Protein AF-A0AAV1TVA9-F1 (afdb_monomer_lite)

Structure (mmCIF, N/CA/C/O backbone):
data_AF-A0AAV1TVA9-F1
#
_entry.id   AF-A0AAV1TVA9-F1
#
loop_
_atom_site.group_PDB
_atom_site.id
_atom_site.type_symbol
_atom_site.label_atom_id
_atom_site.label_alt_id
_atom_site.label_comp_id
_atom_site.label_asym_id
_atom_site.label_entity_id
_atom_site.label_seq_id
_atom_site.pdbx_PDB_ins_code
_atom_site.Cartn_x
_atom_site.Cartn_y
_atom_site.Cartn_z
_atom_site.occupancy
_atom_site.B_iso_or_equiv
_atom_site.auth_seq_id
_atom_site.auth_comp_id
_atom_site.auth_asym_id
_atom_site.auth_atom_id
_atom_site.pdbx_PDB_model_num
ATOM 1 N N . MET A 1 1 ? 2.061 2.620 25.776 1.00 56.47 1 MET A N 1
ATOM 2 C CA . MET A 1 1 ? 0.677 2.742 25.252 1.00 56.47 1 MET A CA 1
ATOM 3 C C . MET A 1 1 ? -0.360 3.245 26.275 1.00 56.47 1 MET A C 1
ATOM 5 O O . MET A 1 1 ? -1.155 4.091 25.885 1.00 56.47 1 MET A O 1
ATOM 9 N N . PRO A 1 2 ? -0.388 2.810 27.557 1.00 50.78 2 PRO A N 1
ATO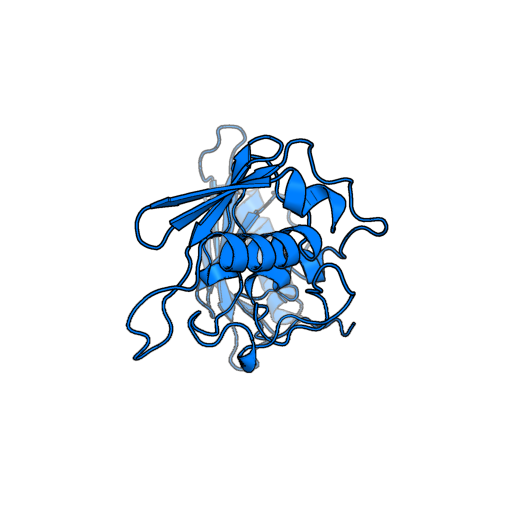M 10 C CA . PRO A 1 2 ? -1.405 3.262 28.528 1.00 50.78 2 PRO A CA 1
ATOM 11 C C . PRO A 1 2 ? -1.447 4.785 28.755 1.00 50.78 2 PRO A C 1
ATOM 13 O O . PRO A 1 2 ? -2.530 5.362 28.780 1.00 50.78 2 PRO A O 1
ATOM 16 N N . LEU A 1 3 ? -0.275 5.432 28.819 1.00 56.56 3 LEU A N 1
ATOM 17 C CA . LEU A 1 3 ? -0.120 6.895 28.905 1.00 56.56 3 LEU A CA 1
ATOM 18 C C . LEU A 1 3 ? -0.741 7.640 27.711 1.00 56.56 3 LEU A C 1
ATOM 20 O O . LEU A 1 3 ? -1.379 8.669 27.895 1.00 56.56 3 LEU A O 1
ATOM 24 N N . PHE A 1 4 ? -0.626 7.083 26.503 1.00 59.62 4 PHE A N 1
ATOM 25 C CA . PHE A 1 4 ? -1.157 7.710 25.293 1.00 59.62 4 PHE A CA 1
ATOM 26 C C . PHE A 1 4 ? -2.683 7.628 25.224 1.00 59.62 4 PHE A C 1
ATOM 28 O O . PHE A 1 4 ? -3.308 8.584 24.790 1.00 59.62 4 PHE A O 1
ATOM 35 N N . ILE A 1 5 ? -3.314 6.554 25.718 1.00 59.75 5 ILE A N 1
ATOM 36 C CA . ILE A 1 5 ? -4.785 6.406 25.685 1.00 59.75 5 ILE A CA 1
ATOM 37 C C . ILE A 1 5 ? -5.488 7.505 26.496 1.00 59.75 5 ILE A C 1
ATOM 39 O O . ILE A 1 5 ? -6.544 7.975 26.086 1.00 59.75 5 ILE A O 1
ATOM 43 N N . ALA A 1 6 ? -4.926 7.912 27.638 1.00 61.09 6 ALA A N 1
ATOM 44 C CA . ALA A 1 6 ? -5.483 8.993 28.458 1.00 61.09 6 ALA A CA 1
ATOM 45 C C . ALA A 1 6 ? -5.285 10.388 27.831 1.00 61.09 6 ALA A C 1
ATOM 47 O O . ALA A 1 6 ? -5.959 11.337 28.213 1.00 61.09 6 ALA A O 1
ATOM 48 N N . GLN A 1 7 ? -4.366 10.491 26.872 1.00 71.56 7 GLN A N 1
ATOM 49 C CA . GLN A 1 7 ? -3.924 11.717 26.207 1.00 71.56 7 GLN A CA 1
ATOM 50 C C . GLN A 1 7 ? -4.280 11.729 24.713 1.00 71.56 7 GLN A C 1
ATOM 52 O O . GLN A 1 7 ? -3.737 12.518 23.947 1.00 71.56 7 GLN A O 1
ATOM 57 N N . THR A 1 8 ? -5.143 10.811 24.277 1.00 79.19 8 THR A N 1
ATOM 58 C CA . THR A 1 8 ? -5.619 10.757 22.897 1.00 79.19 8 THR A CA 1
ATOM 59 C C . THR A 1 8 ? -7.010 11.354 22.868 1.00 79.19 8 THR A C 1
ATOM 61 O O . THR A 1 8 ? -7.892 10.899 23.598 1.00 79.19 8 THR A O 1
ATOM 64 N N . LEU A 1 9 ? -7.214 12.345 22.009 1.00 87.44 9 LEU A N 1
ATOM 65 C CA . LEU A 1 9 ? -8.546 12.795 21.632 1.00 87.44 9 LEU A CA 1
ATOM 66 C C . LEU A 1 9 ? -8.983 12.008 20.406 1.00 87.44 9 LEU A C 1
ATOM 68 O O . LEU A 1 9 ? -8.169 11.696 19.539 1.00 87.44 9 LEU A O 1
ATOM 72 N N . GLY A 1 10 ? -10.258 11.661 20.337 1.00 88.44 10 GLY A N 1
ATOM 73 C CA . GLY A 1 10 ? -10.799 10.976 19.181 1.00 88.44 10 GLY A CA 1
ATOM 74 C C . GLY A 1 10 ? -12.241 11.366 18.967 1.00 88.44 10 GLY A C 1
ATOM 75 O O . GLY A 1 10 ? -12.983 11.580 19.924 1.00 88.44 10 GLY A O 1
ATOM 76 N N . TRP A 1 11 ? -12.613 11.477 17.705 1.00 89.38 11 TRP A N 1
ATOM 77 C CA . TRP A 1 11 ? -13.982 11.716 17.290 1.00 89.38 11 TRP A CA 1
ATOM 78 C C . TRP A 1 11 ? -14.264 10.883 16.051 1.00 89.38 11 TRP A C 1
ATOM 80 O O . TRP A 1 11 ? -13.349 10.468 15.333 1.00 89.38 11 TRP A O 1
ATOM 90 N N . ARG A 1 12 ? -15.543 10.610 15.824 1.00 93.12 12 ARG A N 1
ATOM 91 C CA . ARG A 1 12 ? -16.003 9.833 14.684 1.00 93.12 12 ARG A CA 1
ATOM 92 C C . ARG A 1 12 ? -17.002 10.647 13.884 1.00 93.12 12 ARG A C 1
ATOM 94 O O . ARG A 1 12 ? -17.894 11.261 14.463 1.00 93.12 12 ARG A O 1
ATOM 101 N N . ASP A 1 13 ? -16.860 10.589 12.572 1.00 90.31 13 ASP A N 1
ATOM 102 C CA . ASP A 1 13 ? -17.812 11.114 11.606 1.00 90.31 13 ASP A CA 1
ATOM 103 C C . ASP A 1 13 ? -18.161 9.996 10.618 1.00 90.31 13 ASP A C 1
ATOM 105 O O . ASP A 1 13 ? -17.298 9.498 9.897 1.00 90.31 13 ASP A O 1
ATOM 109 N N . GLY A 1 14 ? -19.404 9.511 10.663 1.00 88.75 14 GLY A N 1
ATOM 110 C CA . GLY A 1 14 ? -19.816 8.329 9.902 1.00 88.75 14 GLY A CA 1
ATOM 111 C C . GLY A 1 14 ? -18.961 7.092 10.217 1.00 88.75 14 GLY A C 1
ATOM 112 O O . GLY A 1 14 ? -18.897 6.646 11.370 1.00 88.75 14 GLY A O 1
ATOM 113 N N . ASP A 1 15 ? -18.320 6.534 9.190 1.00 91.81 15 ASP A N 1
ATOM 114 C CA . ASP A 1 15 ? -17.380 5.413 9.296 1.00 91.81 15 ASP A CA 1
ATOM 115 C C . ASP A 1 15 ? -15.927 5.862 9.518 1.00 91.81 15 ASP A C 1
ATOM 117 O O . ASP A 1 15 ? -15.044 5.015 9.648 1.00 91.81 15 ASP A O 1
ATOM 121 N N . ARG A 1 16 ? -15.654 7.170 9.609 1.00 95.75 16 ARG A N 1
ATOM 122 C CA . ARG A 1 16 ? -14.306 7.699 9.817 1.00 95.75 16 ARG A CA 1
ATOM 123 C C . ARG A 1 16 ? -14.027 8.020 11.274 1.00 95.75 16 ARG A C 1
ATOM 125 O O . ARG A 1 16 ? -14.721 8.814 11.898 1.00 95.75 16 ARG A O 1
ATOM 132 N N . LEU A 1 17 ? -12.968 7.426 11.810 1.00 96.56 17 LEU A N 1
ATOM 133 C CA . LEU A 1 17 ? -12.411 7.732 13.122 1.00 96.56 17 LEU A CA 1
ATOM 134 C C . LEU A 1 17 ? -11.168 8.603 12.947 1.00 96.56 17 LEU A C 1
ATOM 136 O O . LEU A 1 17 ? -10.203 8.188 12.308 1.00 96.56 17 LEU A O 1
ATOM 140 N N . ALA A 1 18 ? -11.154 9.762 13.591 1.00 95.69 18 ALA A N 1
ATOM 141 C CA . ALA A 1 18 ? -9.954 10.563 13.755 1.00 95.69 18 ALA A CA 1
ATOM 142 C C . ALA A 1 18 ? -9.406 10.385 15.173 1.00 95.69 18 ALA A C 1
ATOM 144 O O . ALA A 1 18 ? -10.161 10.394 16.148 1.00 95.69 18 ALA A O 1
ATOM 145 N N . ILE A 1 19 ? -8.087 10.235 15.289 1.00 94.81 19 ILE A N 1
ATOM 146 C CA . ILE A 1 19 ? -7.374 10.264 16.566 1.00 94.81 19 ILE A CA 1
ATOM 147 C C . ILE A 1 19 ? -6.286 11.332 16.530 1.00 94.81 19 ILE A C 1
ATOM 149 O O . ILE A 1 19 ? -5.576 11.485 15.539 1.00 94.81 19 ILE A O 1
ATOM 153 N N . SER A 1 20 ? -6.149 12.057 17.633 1.00 92.75 20 SER A N 1
ATOM 154 C CA . SER A 1 20 ? -5.115 13.060 17.848 1.00 92.75 20 SER A CA 1
ATOM 155 C C . SER A 1 20 ? -4.313 12.696 19.088 1.00 92.75 20 SER A C 1
ATOM 157 O O . SER A 1 20 ? -4.861 12.554 20.183 1.00 92.75 20 SER A O 1
ATOM 159 N N . LEU A 1 21 ? -3.014 12.511 18.894 1.00 89.31 21 LEU A N 1
ATOM 160 C CA . LEU A 1 21 ? -2.037 12.254 19.938 1.00 89.31 21 LEU A CA 1
ATOM 161 C C . LEU A 1 21 ? -1.485 13.588 20.440 1.00 89.31 21 LEU A C 1
ATOM 163 O O . LEU A 1 21 ? -1.036 14.410 19.643 1.00 89.31 21 LEU A O 1
ATOM 167 N N . ASN A 1 22 ? -1.418 13.766 21.759 1.00 83.81 22 ASN A N 1
ATOM 168 C CA . ASN A 1 22 ? -0.815 14.962 22.362 1.00 83.81 22 ASN A CA 1
ATOM 169 C C . ASN A 1 22 ? 0.688 15.127 22.066 1.00 83.81 22 ASN A C 1
ATOM 171 O O . ASN A 1 22 ? 1.237 16.208 22.258 1.00 83.81 22 ASN A O 1
ATOM 175 N N . ALA A 1 23 ? 1.358 14.070 21.606 1.00 79.81 23 ALA A N 1
ATOM 176 C CA . ALA A 1 23 ? 2.732 14.116 21.130 1.00 79.81 23 ALA A CA 1
ATOM 177 C C . ALA A 1 23 ? 2.898 13.184 19.918 1.00 79.81 23 ALA A C 1
ATOM 179 O O . ALA A 1 23 ? 2.196 12.168 19.833 1.00 79.81 23 ALA A O 1
ATOM 180 N N . PRO A 1 24 ? 3.829 13.483 18.993 1.00 78.00 24 PRO A N 1
ATOM 181 C CA . PRO A 1 24 ? 4.200 12.554 17.935 1.00 78.00 24 PRO A CA 1
ATOM 182 C C . PRO A 1 24 ? 4.624 11.202 18.513 1.00 78.00 24 PRO A C 1
ATOM 184 O O . PRO A 1 24 ? 5.184 11.121 19.608 1.00 78.00 24 PRO A O 1
ATOM 187 N N . LEU A 1 25 ? 4.389 10.133 17.755 1.00 78.44 25 LEU A N 1
ATOM 188 C CA . LEU A 1 25 ? 4.902 8.820 18.130 1.00 78.44 25 LEU A CA 1
ATOM 189 C C . LEU A 1 25 ? 6.432 8.860 18.149 1.00 78.44 25 LEU A C 1
ATOM 191 O O . LEU A 1 25 ? 7.028 9.418 17.220 1.00 78.44 25 LEU A O 1
ATOM 195 N N . PRO A 1 26 ? 7.074 8.236 19.148 1.00 75.25 26 PRO A N 1
ATOM 196 C CA . PRO A 1 26 ? 8.500 7.995 19.055 1.00 75.25 26 PRO A CA 1
ATOM 197 C C . PRO A 1 26 ? 8.781 7.113 17.826 1.00 75.25 26 PRO A C 1
ATOM 199 O O . PRO A 1 26 ? 7.953 6.259 17.484 1.00 75.25 26 PRO A O 1
ATOM 202 N N . PRO A 1 27 ? 9.930 7.295 17.154 1.00 73.06 27 PRO A N 1
ATOM 203 C CA . PRO A 1 27 ? 10.341 6.368 16.111 1.00 73.06 27 PRO A CA 1
ATOM 204 C C . PRO A 1 27 ? 10.413 4.943 16.686 1.00 73.06 27 PRO A C 1
ATOM 206 O O . PRO A 1 27 ? 10.779 4.773 17.856 1.00 73.06 27 PRO A O 1
ATOM 209 N N . PRO A 1 28 ? 10.051 3.913 15.901 1.00 73.19 28 PRO A N 1
ATOM 210 C CA . PRO A 1 28 ? 10.131 2.540 16.371 1.00 73.19 28 PRO A CA 1
ATOM 211 C C . PRO A 1 28 ? 11.589 2.194 16.729 1.00 73.19 28 PRO A C 1
ATOM 213 O O . PRO A 1 28 ? 12.499 2.638 16.025 1.00 73.19 28 PRO A O 1
ATOM 216 N N . PRO A 1 29 ? 11.835 1.392 17.788 1.00 71.00 29 PRO A N 1
ATOM 217 C CA . PRO A 1 29 ? 13.192 1.058 18.238 1.00 71.00 29 PRO A CA 1
ATOM 218 C C . PRO A 1 29 ? 14.040 0.388 17.152 1.00 71.00 29 PRO A C 1
ATOM 220 O O . PRO A 1 29 ? 15.250 0.578 17.098 1.00 71.00 29 PRO A O 1
ATOM 223 N N . CYS A 1 30 ? 13.387 -0.390 16.287 1.00 76.12 30 CYS A N 1
ATOM 224 C CA . CYS A 1 30 ? 13.972 -0.978 15.095 1.00 76.12 30 CYS A CA 1
ATOM 225 C C . CYS A 1 30 ? 13.164 -0.503 13.877 1.00 76.12 30 CYS A C 1
ATOM 227 O O . CYS A 1 30 ? 11.932 -0.620 13.890 1.00 76.12 30 CYS A O 1
ATOM 229 N N . PRO A 1 31 ? 13.804 0.055 12.836 1.00 79.81 31 PRO A N 1
ATOM 230 C CA . PRO A 1 31 ? 13.101 0.426 11.620 1.00 79.81 31 PRO A CA 1
ATOM 231 C C . PRO A 1 31 ? 12.548 -0.823 10.926 1.00 79.81 31 PRO A C 1
ATOM 233 O O . PRO A 1 31 ? 13.212 -1.852 10.832 1.00 79.81 31 PRO A O 1
ATOM 236 N N . PHE A 1 32 ? 11.333 -0.714 10.394 1.00 84.38 32 PHE A N 1
ATOM 237 C CA . PHE A 1 32 ? 10.742 -1.778 9.588 1.00 84.38 32 PHE A CA 1
ATOM 238 C C . PHE A 1 32 ? 11.593 -2.024 8.332 1.00 84.38 32 PHE A C 1
ATOM 240 O O . PHE A 1 32 ? 11.921 -1.047 7.642 1.00 84.38 32 PHE A O 1
ATOM 247 N N . PRO A 1 33 ? 11.907 -3.290 7.993 1.00 86.56 33 PRO A N 1
ATOM 248 C CA . PRO A 1 33 ? 12.543 -3.622 6.725 1.00 86.56 33 PRO A CA 1
ATOM 249 C C . PRO A 1 33 ? 11.750 -3.056 5.544 1.00 86.56 33 PRO A C 1
ATOM 251 O O . PRO A 1 33 ? 10.519 -2.984 5.586 1.00 86.56 33 PRO A O 1
ATOM 254 N N . ALA A 1 34 ? 12.447 -2.663 4.474 1.00 84.31 34 ALA A N 1
ATOM 255 C CA . ALA A 1 34 ? 11.815 -2.043 3.307 1.00 84.31 34 ALA A CA 1
ATOM 256 C C . ALA A 1 34 ? 10.724 -2.935 2.691 1.00 84.31 34 ALA A C 1
ATOM 258 O O . ALA A 1 34 ? 9.642 -2.449 2.364 1.00 84.31 34 ALA A O 1
ATOM 259 N N . GLU A 1 35 ? 10.979 -4.243 2.601 1.00 84.06 35 GLU A N 1
ATOM 260 C CA . GLU A 1 35 ? 9.999 -5.217 2.122 1.00 84.06 35 GLU A CA 1
ATOM 261 C C . GLU A 1 35 ? 8.774 -5.285 3.038 1.00 84.06 35 GLU A C 1
ATOM 263 O O . GLU A 1 35 ? 7.647 -5.153 2.570 1.00 84.06 35 GLU A O 1
ATOM 268 N N . THR A 1 36 ? 8.969 -5.386 4.353 1.00 86.69 36 THR A N 1
ATOM 269 C CA . THR A 1 36 ? 7.860 -5.374 5.310 1.00 86.69 36 THR A CA 1
ATOM 270 C C . THR A 1 36 ? 7.026 -4.104 5.194 1.00 86.69 36 THR A C 1
ATOM 272 O O . THR A 1 36 ? 5.804 -4.189 5.169 1.00 86.69 36 THR A O 1
ATOM 275 N N . ARG A 1 37 ? 7.656 -2.925 5.087 1.00 88.75 37 ARG A N 1
ATOM 276 C CA . ARG A 1 37 ? 6.933 -1.657 4.897 1.00 88.75 37 ARG A CA 1
ATOM 277 C C . ARG A 1 37 ? 6.088 -1.691 3.622 1.00 88.75 37 ARG A C 1
ATOM 279 O O . ARG A 1 37 ? 4.954 -1.229 3.646 1.00 88.75 37 ARG A O 1
ATOM 286 N N . ARG A 1 38 ? 6.622 -2.261 2.539 1.00 88.44 38 ARG A N 1
ATOM 287 C CA . ARG A 1 38 ? 5.929 -2.395 1.252 1.00 88.44 38 ARG A CA 1
ATOM 288 C C . ARG A 1 38 ? 4.721 -3.332 1.342 1.00 88.44 38 ARG A C 1
ATOM 290 O O . ARG A 1 38 ? 3.677 -3.010 0.791 1.00 88.44 38 ARG A O 1
ATOM 297 N N . PHE A 1 39 ? 4.839 -4.458 2.045 1.00 91.38 39 PHE A N 1
ATOM 298 C CA . PHE A 1 39 ? 3.738 -5.414 2.227 1.00 91.38 39 PHE A CA 1
ATOM 299 C C . PHE A 1 39 ? 2.767 -5.043 3.351 1.00 91.38 39 PHE A C 1
ATOM 301 O O . PHE A 1 39 ? 1.652 -5.561 3.363 1.00 91.38 39 PHE A O 1
ATOM 308 N N . TRP A 1 40 ? 3.141 -4.136 4.256 1.00 92.88 40 TRP A N 1
ATOM 309 C CA . TRP A 1 40 ? 2.338 -3.736 5.414 1.00 92.88 40 TRP A CA 1
ATOM 310 C C . TRP A 1 40 ? 0.851 -3.490 5.105 1.00 92.88 40 TRP A C 1
ATOM 312 O O . TRP A 1 40 ? 0.016 -4.064 5.800 1.00 92.88 40 TRP A O 1
ATOM 322 N N . PRO A 1 41 ? 0.473 -2.754 4.039 1.00 94.62 41 PRO A N 1
ATOM 323 C CA . PRO A 1 41 ? -0.934 -2.489 3.731 1.00 94.62 41 PRO A CA 1
ATOM 324 C C . PRO A 1 41 ? -1.761 -3.753 3.431 1.00 94.62 41 PRO A C 1
ATOM 326 O O . PRO A 1 41 ? -2.981 -3.725 3.560 1.00 94.62 41 PRO A O 1
ATOM 329 N N . THR A 1 42 ? -1.118 -4.865 3.053 1.00 93.06 42 THR A N 1
ATOM 330 C CA . THR A 1 42 ? -1.781 -6.154 2.766 1.00 93.06 42 THR A CA 1
ATOM 331 C C . THR A 1 42 ? -2.028 -7.005 4.004 1.00 93.06 42 THR A C 1
ATOM 333 O O . THR A 1 42 ? -2.730 -8.013 3.937 1.00 93.06 42 THR A O 1
ATOM 336 N N . PHE A 1 43 ? -1.454 -6.634 5.148 1.00 92.81 43 PHE A N 1
ATOM 337 C CA . PHE A 1 43 ? -1.638 -7.402 6.368 1.00 92.81 43 PHE A CA 1
ATOM 338 C C . PHE A 1 43 ? -3.042 -7.188 6.919 1.00 92.81 43 PHE A C 1
ATOM 340 O O . PHE A 1 43 ? -3.594 -6.093 6.847 1.00 92.81 43 PHE A O 1
ATOM 347 N N . GLN A 1 44 ? -3.615 -8.236 7.505 1.00 94.56 44 GLN A N 1
ATOM 348 C CA . GLN A 1 44 ? -4.873 -8.128 8.237 1.00 94.56 44 GLN A CA 1
ATOM 349 C C . GLN A 1 44 ? -4.675 -7.233 9.465 1.00 94.56 44 GLN A C 1
ATOM 351 O O . GLN A 1 44 ? -3.640 -7.308 10.135 1.00 94.56 44 GLN A O 1
ATOM 356 N N . TRP A 1 45 ? -5.666 -6.405 9.799 1.00 95.38 45 TRP A N 1
ATOM 357 C CA . TRP A 1 45 ? -5.632 -5.693 11.082 1.00 95.38 45 TRP A CA 1
ATOM 358 C C . TRP A 1 45 ? -5.910 -6.648 12.253 1.00 95.38 45 TRP A C 1
ATOM 360 O O . TRP A 1 45 ? -5.387 -6.465 13.354 1.00 95.38 45 TRP A O 1
ATOM 370 N N . ALA A 1 46 ? -6.749 -7.661 12.015 1.00 95.62 46 ALA A N 1
ATOM 371 C CA . ALA A 1 46 ? -7.167 -8.642 13.005 1.00 95.62 46 ALA A CA 1
ATOM 372 C C . ALA A 1 46 ? -6.205 -9.830 13.043 1.00 95.62 46 ALA A C 1
ATOM 374 O O . ALA A 1 46 ? -5.714 -10.290 12.017 1.00 95.62 46 ALA A O 1
ATOM 375 N N . ASP A 1 47 ? -5.956 -10.333 14.249 1.00 93.12 47 ASP A N 1
ATOM 376 C CA . ASP A 1 47 ? -5.165 -11.530 14.539 1.00 93.12 47 ASP A CA 1
ATOM 377 C C . ASP A 1 47 ? -3.709 -11.497 14.043 1.00 93.12 47 ASP A C 1
ATOM 379 O O . ASP A 1 47 ? -3.002 -12.504 14.108 1.00 93.12 47 ASP A O 1
ATOM 383 N N . ASN A 1 48 ? -3.234 -10.312 13.664 1.00 91.19 48 ASN A N 1
ATOM 384 C CA . ASN A 1 48 ? -1.876 -10.028 13.234 1.00 91.19 48 ASN A CA 1
ATOM 385 C C . ASN A 1 48 ? -0.919 -9.923 14.433 1.00 91.19 48 ASN A C 1
ATOM 387 O O . ASN A 1 48 ? -1.112 -9.113 15.340 1.00 91.19 48 ASN A O 1
ATOM 391 N N . SER A 1 49 ? 0.138 -10.740 14.432 1.00 88.88 49 SER A N 1
ATOM 392 C CA . SER A 1 49 ? 1.123 -10.829 15.520 1.00 88.88 49 SER A CA 1
ATOM 393 C C . SER A 1 49 ? 1.997 -9.580 15.687 1.00 88.88 49 SER A C 1
ATOM 395 O O . SER A 1 49 ? 2.576 -9.384 16.762 1.00 88.88 49 SER A O 1
ATOM 397 N N . TRP A 1 50 ? 2.074 -8.737 14.655 1.00 87.19 50 TRP A N 1
ATOM 398 C CA . TRP A 1 50 ? 2.832 -7.487 14.656 1.00 87.19 50 TRP A CA 1
ATOM 399 C C . TRP A 1 50 ? 2.060 -6.354 15.338 1.00 87.19 50 TRP A C 1
ATOM 401 O O . TRP A 1 50 ? 2.662 -5.425 15.870 1.00 87.19 50 TRP A O 1
ATOM 411 N N . ILE A 1 51 ? 0.726 -6.441 15.372 1.00 90.88 51 ILE A N 1
ATOM 412 C CA . ILE A 1 51 ? -0.142 -5.407 15.933 1.00 90.88 51 ILE A CA 1
ATOM 413 C C . ILE A 1 51 ? -0.577 -5.822 17.335 1.00 90.88 51 ILE A C 1
ATOM 415 O O . ILE A 1 51 ? -1.418 -6.706 17.523 1.00 90.88 51 ILE A O 1
ATOM 419 N N . ARG A 1 52 ? -0.011 -5.153 18.340 1.00 90.56 52 ARG A N 1
ATOM 420 C CA . ARG A 1 52 ? -0.253 -5.452 19.754 1.00 90.56 52 ARG A CA 1
ATOM 421 C C . ARG A 1 52 ? -0.894 -4.272 20.462 1.00 90.56 52 ARG A C 1
ATOM 423 O O . ARG A 1 52 ? -0.569 -3.116 20.212 1.00 90.56 52 ARG A O 1
ATOM 430 N N . ASP A 1 53 ? -1.815 -4.578 21.363 1.00 88.19 53 ASP A N 1
ATOM 431 C CA . ASP A 1 53 ? -2.403 -3.599 22.257 1.00 88.19 53 ASP A CA 1
ATOM 432 C C . ASP A 1 53 ? -1.440 -3.219 23.391 1.00 88.19 53 ASP A C 1
ATOM 434 O O . ASP A 1 53 ? -0.322 -3.723 23.511 1.00 88.19 53 ASP A O 1
ATOM 438 N N . GLY A 1 54 ? -1.886 -2.314 24.263 1.00 81.31 54 GLY A N 1
ATOM 439 C CA . GLY A 1 54 ? -1.045 -1.753 25.318 1.00 81.31 54 GLY A CA 1
ATOM 440 C C . GLY A 1 54 ? -0.602 -2.745 26.387 1.00 81.31 54 GLY A C 1
ATOM 441 O O . GLY A 1 54 ? 0.201 -2.371 27.236 1.00 81.31 54 GLY A O 1
ATOM 442 N N . THR A 1 55 ? -1.128 -3.969 26.352 1.00 86.06 55 THR A N 1
ATOM 443 C CA . THR A 1 55 ? -0.765 -5.079 27.236 1.00 86.06 55 THR A CA 1
ATOM 444 C C . THR A 1 55 ? 0.087 -6.135 26.526 1.00 86.06 55 THR A C 1
ATOM 446 O O . THR A 1 55 ? 0.401 -7.160 27.116 1.00 86.06 55 THR A O 1
ATOM 449 N N . GLY A 1 56 ? 0.465 -5.902 25.264 1.00 87.25 56 GLY A N 1
ATOM 450 C CA . GLY A 1 56 ? 1.238 -6.841 24.447 1.00 87.25 56 GLY A CA 1
ATOM 451 C C . GLY A 1 56 ? 0.394 -7.912 23.750 1.00 87.25 56 GLY A C 1
ATOM 452 O O . GLY A 1 56 ? 0.943 -8.741 23.019 1.00 87.25 56 GLY A O 1
ATOM 453 N N . ASN A 1 57 ? -0.930 -7.889 23.927 1.00 90.75 57 ASN A N 1
ATOM 454 C CA . ASN A 1 57 ? -1.845 -8.844 23.311 1.00 90.75 57 ASN A CA 1
ATOM 455 C C . ASN A 1 57 ? -2.172 -8.436 21.875 1.00 90.75 57 ASN A C 1
ATOM 457 O O . ASN A 1 57 ? -2.408 -7.261 21.606 1.00 90.75 57 ASN A O 1
ATOM 461 N N . LYS A 1 58 ? -2.242 -9.400 20.953 1.00 93.75 58 LYS A N 1
ATOM 462 C CA . LYS A 1 58 ? -2.686 -9.119 19.582 1.00 93.75 58 LYS A CA 1
ATOM 463 C C . LYS A 1 58 ? -4.132 -8.620 19.559 1.00 93.75 58 LYS A C 1
ATOM 465 O O . LYS A 1 58 ? -4.954 -9.020 20.391 1.00 93.75 58 LYS A O 1
ATOM 470 N N . LEU A 1 59 ? -4.463 -7.770 18.592 1.00 94.56 59 LEU A N 1
ATOM 471 C CA . LEU A 1 59 ? -5.865 -7.466 18.304 1.00 94.56 59 LEU A CA 1
ATOM 472 C C . LEU A 1 59 ? -6.524 -8.723 17.734 1.00 94.56 59 LEU A C 1
ATOM 474 O O . LEU A 1 59 ? 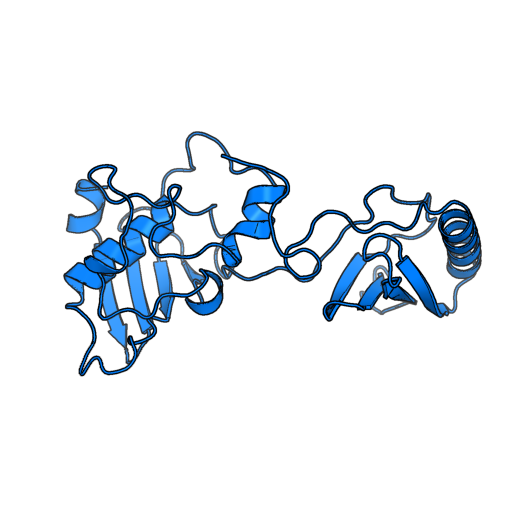-5.982 -9.328 16.819 1.00 94.56 59 LEU A O 1
ATOM 478 N N . THR A 1 60 ? -7.675 -9.132 18.263 1.00 95.00 60 THR A N 1
ATOM 479 C CA . THR A 1 60 ? -8.391 -10.322 17.778 1.00 95.00 60 THR A CA 1
ATOM 480 C C . THR A 1 60 ? -9.722 -9.932 17.164 1.00 95.00 60 THR A C 1
ATOM 482 O O . THR A 1 60 ? -10.402 -9.039 17.687 1.00 95.00 60 THR A O 1
ATOM 485 N N . GLN A 1 61 ? -10.137 -10.646 16.113 1.00 94.69 61 GLN A N 1
ATOM 486 C CA . GLN A 1 61 ? -11.454 -10.433 15.511 1.00 94.69 61 GLN A CA 1
ATOM 487 C C . GLN A 1 61 ? -12.570 -10.607 16.549 1.00 94.69 61 GLN A C 1
ATOM 489 O O . GLN A 1 61 ? -13.511 -9.826 16.597 1.00 94.69 61 GLN A O 1
ATOM 494 N N . ARG A 1 62 ? -12.424 -11.577 17.460 1.00 93.81 62 ARG A N 1
ATOM 495 C CA . ARG A 1 62 ? -13.391 -11.826 18.540 1.00 93.81 62 ARG A CA 1
ATOM 496 C C . ARG A 1 62 ? -13.582 -10.623 19.471 1.00 93.81 62 ARG A C 1
ATOM 498 O O . ARG A 1 62 ? -14.686 -10.387 19.946 1.00 93.81 62 ARG A O 1
ATOM 505 N N . LYS A 1 63 ? -12.514 -9.878 19.782 1.00 93.62 63 LYS A N 1
ATOM 506 C CA . LYS A 1 63 ? -12.580 -8.711 20.683 1.00 93.62 63 LYS A CA 1
ATOM 507 C C . LYS A 1 63 ? -13.203 -7.497 19.996 1.00 93.62 63 LYS A C 1
ATOM 509 O O . LYS A 1 63 ? -13.789 -6.659 20.685 1.00 93.62 63 LYS A O 1
ATOM 514 N N . TYR A 1 64 ? -13.061 -7.395 18.680 1.00 95.88 64 TYR A N 1
ATOM 515 C CA . TYR A 1 64 ? -13.527 -6.281 17.855 1.00 95.88 64 TYR A CA 1
ATOM 516 C C . TYR A 1 64 ? -14.497 -6.779 16.774 1.00 95.88 64 TYR A C 1
ATOM 518 O O . TYR A 1 64 ? -14.375 -6.449 15.600 1.00 95.88 64 TYR A O 1
ATOM 526 N N . ASP A 1 65 ? -15.472 -7.578 17.203 1.00 96.06 65 ASP A N 1
ATOM 527 C CA . ASP A 1 65 ? -16.440 -8.306 16.378 1.00 96.06 65 ASP A CA 1
ATOM 528 C C . ASP A 1 65 ? -17.333 -7.407 15.510 1.00 96.06 65 ASP A C 1
ATOM 530 O O . ASP A 1 65 ? -17.883 -7.867 14.514 1.00 96.06 65 ASP A O 1
ATOM 534 N N . ARG A 1 66 ? -17.446 -6.117 15.851 1.00 96.50 66 ARG A N 1
ATOM 535 C CA . ARG A 1 66 ? -18.213 -5.126 15.077 1.00 96.50 66 ARG A CA 1
ATOM 536 C C . ARG A 1 66 ? -17.398 -4.407 14.003 1.00 96.50 66 ARG A C 1
ATOM 538 O O . ARG A 1 66 ? -17.962 -3.599 13.269 1.00 96.50 66 ARG A O 1
ATOM 545 N N . ILE A 1 67 ? -16.094 -4.662 13.912 1.00 96.62 67 ILE A N 1
ATOM 546 C CA . ILE A 1 67 ? -15.236 -4.154 12.838 1.00 96.62 67 ILE A CA 1
ATOM 547 C C . ILE A 1 67 ? -15.036 -5.293 11.841 1.00 96.62 67 ILE A C 1
ATOM 549 O O . ILE A 1 67 ? -14.680 -6.408 12.227 1.00 96.62 67 ILE A O 1
ATOM 553 N N . ARG A 1 68 ? -15.285 -5.039 10.558 1.00 96.56 68 ARG A N 1
ATOM 554 C CA . ARG A 1 68 ? -15.062 -6.036 9.508 1.00 96.56 68 ARG A CA 1
ATOM 555 C C . ARG A 1 68 ? -13.579 -6.402 9.460 1.00 96.56 68 ARG A C 1
ATOM 557 O O . ARG A 1 68 ? -12.733 -5.513 9.400 1.00 96.56 68 ARG A O 1
ATOM 564 N N . SER A 1 69 ? -13.269 -7.697 9.449 1.00 94.38 69 SER A N 1
ATOM 565 C CA . SER A 1 69 ? -11.907 -8.173 9.194 1.00 94.38 69 SER A CA 1
ATOM 566 C C . SER A 1 69 ? -11.493 -7.797 7.768 1.00 94.38 69 SER A C 1
ATOM 568 O O . SER A 1 69 ? -12.232 -8.087 6.824 1.00 94.38 69 SER A O 1
ATOM 570 N N . CYS A 1 70 ? -10.375 -7.091 7.619 1.00 95.50 70 CYS A N 1
ATOM 571 C CA . CYS A 1 70 ? -9.857 -6.639 6.330 1.00 95.50 70 CYS A CA 1
ATOM 572 C C . CYS A 1 70 ? -8.361 -6.313 6.413 1.00 95.50 70 CYS A C 1
ATOM 574 O O . CYS A 1 70 ? -7.775 -6.235 7.503 1.00 95.50 70 CYS A O 1
ATOM 576 N N . VAL A 1 71 ? -7.754 -6.089 5.248 1.00 95.69 71 VAL A N 1
ATOM 577 C CA . VAL A 1 71 ? -6.366 -5.633 5.168 1.00 95.69 71 VAL A CA 1
ATOM 578 C C . VAL A 1 71 ? -6.241 -4.183 5.638 1.00 95.69 71 VAL A C 1
ATOM 580 O O . VAL A 1 71 ? -7.219 -3.433 5.651 1.00 95.69 71 VAL A O 1
ATOM 583 N N . LEU A 1 72 ? -5.039 -3.776 6.045 1.00 96.94 72 LEU A N 1
ATOM 584 C CA . LEU A 1 72 ? -4.777 -2.425 6.547 1.00 96.94 72 LEU A CA 1
ATOM 585 C C . LEU A 1 72 ? -5.041 -1.335 5.497 1.00 96.94 72 LEU A C 1
ATOM 587 O O . LEU A 1 72 ? -5.481 -0.251 5.872 1.00 96.94 72 LEU A O 1
ATOM 591 N N . ALA A 1 73 ? -4.848 -1.625 4.207 1.00 95.50 73 ALA A N 1
ATOM 592 C CA . ALA A 1 73 ? -5.170 -0.699 3.119 1.00 95.50 73 ALA A CA 1
ATOM 593 C C . ALA A 1 73 ? -6.663 -0.319 3.086 1.00 95.50 73 ALA A C 1
ATOM 595 O O . ALA A 1 73 ? -7.002 0.843 2.867 1.00 95.50 73 ALA A O 1
ATOM 596 N N . ASP A 1 74 ? -7.558 -1.265 3.391 1.00 96.62 74 ASP A N 1
ATOM 597 C CA . ASP A 1 74 ? -9.012 -1.037 3.403 1.00 96.62 74 ASP A CA 1
ATOM 598 C C . ASP A 1 74 ? -9.465 -0.128 4.556 1.00 96.62 74 ASP A C 1
ATOM 600 O O . ASP A 1 74 ? -10.608 0.335 4.581 1.00 96.62 74 ASP A O 1
ATOM 604 N N . LEU A 1 75 ? -8.583 0.112 5.532 1.00 97.50 75 LEU A N 1
ATOM 605 C CA . LEU A 1 75 ? -8.819 1.056 6.619 1.00 97.50 75 LEU A CA 1
ATOM 606 C C . LEU A 1 75 ? -8.489 2.499 6.222 1.00 97.50 75 LEU A C 1
ATOM 608 O O . LEU A 1 75 ? -8.668 3.384 7.052 1.00 97.50 75 LEU A O 1
ATOM 612 N N . GLU A 1 76 ? -7.994 2.749 5.002 1.00 96.88 76 GLU A N 1
ATOM 613 C CA . GLU A 1 76 ? -7.685 4.089 4.475 1.00 96.88 76 GLU A CA 1
ATOM 614 C C . GLU A 1 76 ? -6.918 4.961 5.487 1.00 96.88 76 GLU A C 1
ATOM 616 O O . GLU A 1 76 ? -7.256 6.125 5.724 1.00 96.88 76 GLU A O 1
ATOM 621 N N . ILE A 1 77 ? -5.922 4.363 6.150 1.00 97.19 77 ILE A N 1
ATOM 622 C CA . ILE A 1 77 ? -5.194 5.021 7.235 1.00 97.19 77 ILE A CA 1
ATOM 623 C C . ILE A 1 77 ? -4.400 6.178 6.647 1.00 97.19 77 ILE A C 1
ATOM 625 O O . ILE A 1 77 ? -3.584 5.968 5.755 1.00 97.19 77 ILE A O 1
ATOM 629 N N . GLU A 1 78 ? -4.581 7.376 7.183 1.00 96.56 78 GLU A N 1
ATOM 630 C CA . GLU A 1 78 ? -3.873 8.573 6.734 1.00 96.56 78 GLU A CA 1
ATOM 631 C C . GLU A 1 78 ? -3.324 9.339 7.931 1.00 96.56 78 GLU A C 1
ATOM 633 O O . GLU A 1 78 ? -4.022 9.523 8.931 1.00 96.56 78 GLU A O 1
ATOM 638 N N . ARG A 1 79 ? -2.084 9.826 7.835 1.00 95.12 79 ARG A N 1
ATOM 639 C CA . ARG A 1 79 ? -1.532 10.761 8.821 1.00 95.12 79 ARG A CA 1
ATOM 640 C C . ARG A 1 79 ? -1.730 12.193 8.337 1.00 95.12 79 ARG A C 1
ATOM 642 O O . ARG A 1 79 ? -0.958 12.691 7.526 1.00 95.12 79 ARG A O 1
ATOM 649 N N . THR A 1 80 ? -2.719 12.890 8.878 1.00 93.38 80 THR A N 1
ATOM 650 C CA . THR A 1 80 ? -3.080 14.255 8.458 1.00 93.38 80 THR A CA 1
ATOM 651 C C . THR A 1 80 ? -2.316 15.352 9.208 1.00 93.38 80 THR A C 1
ATOM 653 O O . THR A 1 80 ? -2.377 16.519 8.835 1.00 93.38 80 THR A O 1
ATOM 656 N N . GLY A 1 81 ? -1.554 15.001 10.250 1.00 90.56 81 GLY A N 1
ATOM 657 C CA . GLY A 1 81 ? -0.729 15.949 11.001 1.00 90.56 81 GLY A CA 1
ATOM 658 C C . GLY A 1 81 ? 0.336 15.282 11.880 1.00 90.56 81 GLY A C 1
ATOM 659 O O . GLY A 1 81 ? 0.464 14.054 11.890 1.00 90.56 81 GLY A O 1
ATOM 660 N N . PRO A 1 82 ? 1.115 16.056 12.662 1.00 88.38 82 PRO A N 1
ATOM 661 C CA . PRO A 1 82 ? 2.215 15.523 13.473 1.00 88.38 82 PRO A CA 1
ATOM 662 C C . PRO A 1 82 ? 1.813 14.399 14.441 1.00 88.38 82 PRO A C 1
ATOM 664 O O . PRO A 1 82 ? 2.586 13.463 14.635 1.00 88.38 82 PRO A O 1
ATOM 667 N N . GLY A 1 83 ? 0.602 14.442 14.991 1.00 89.25 83 GLY A N 1
ATOM 668 C CA . GLY A 1 83 ? 0.034 13.388 15.838 1.00 89.25 83 GLY A CA 1
ATOM 669 C C . GLY A 1 83 ? -1.388 13.001 15.440 1.00 89.25 83 GLY A C 1
ATOM 670 O O . GLY A 1 83 ? -2.080 12.383 16.239 1.00 89.25 83 GLY A O 1
ATOM 671 N N . VAL A 1 84 ? -1.841 13.391 14.246 1.00 93.06 84 VAL A N 1
ATOM 672 C CA . VAL A 1 84 ? -3.238 13.229 13.827 1.00 93.06 84 VAL A CA 1
ATOM 673 C C . VAL A 1 84 ? -3.328 12.150 12.763 1.00 93.06 84 VAL A C 1
ATOM 675 O O . VAL A 1 84 ? -2.608 12.203 11.763 1.00 93.06 84 VAL A O 1
ATOM 678 N N . TYR A 1 85 ? -4.211 11.185 12.999 1.00 96.06 85 TYR A N 1
ATOM 679 C CA . TYR A 1 85 ? -4.471 10.071 12.099 1.00 96.06 85 TYR A CA 1
ATOM 680 C C . TYR A 1 85 ? -5.967 9.926 11.842 1.00 96.06 85 TYR A C 1
ATOM 682 O O . TYR A 1 85 ? -6.782 10.107 12.746 1.00 96.06 85 TYR A O 1
ATOM 690 N N . SER A 1 86 ? -6.306 9.555 10.615 1.00 96.19 86 SER A N 1
ATOM 691 C CA . SER A 1 86 ? -7.653 9.218 10.165 1.00 96.19 86 SER A CA 1
ATOM 692 C C . SER A 1 86 ? -7.709 7.743 9.787 1.00 96.19 86 SER A C 1
ATOM 694 O O . SER A 1 86 ? -6.762 7.218 9.208 1.00 96.19 86 SER A O 1
ATOM 696 N N . PHE A 1 87 ? -8.830 7.101 10.097 1.00 97.38 87 PHE A N 1
ATOM 697 C CA . PHE A 1 87 ? -9.134 5.710 9.790 1.00 97.38 87 PHE A CA 1
ATOM 698 C C . PHE A 1 87 ? -10.535 5.620 9.223 1.00 97.38 87 PHE A C 1
ATOM 700 O O . PHE A 1 87 ? -11.465 6.176 9.800 1.00 97.38 87 PHE A O 1
ATOM 707 N N . ARG A 1 88 ? -10.716 4.819 8.184 1.00 97.44 88 ARG A N 1
ATOM 708 C CA . ARG A 1 88 ? -11.998 4.204 7.880 1.00 97.44 88 ARG A CA 1
ATOM 709 C C . ARG A 1 88 ? -12.191 2.969 8.759 1.00 97.44 88 ARG A C 1
ATOM 711 O O . ARG A 1 88 ? -11.312 2.119 8.876 1.00 97.44 88 ARG A O 1
ATOM 718 N N . VAL A 1 89 ? -13.353 2.867 9.389 1.00 96.88 89 VAL A N 1
ATOM 719 C CA . VAL A 1 89 ? -13.735 1.769 10.278 1.00 96.88 89 VAL A CA 1
ATOM 720 C C . VAL A 1 89 ? -14.879 1.003 9.619 1.00 96.88 89 VAL A C 1
ATOM 722 O O . VAL A 1 89 ? -16.041 1.363 9.801 1.00 96.88 89 VAL A O 1
ATOM 725 N N . PRO A 1 90 ? -14.602 -0.063 8.850 1.00 96.44 90 PRO A N 1
ATOM 726 C CA . PRO A 1 90 ? -15.657 -0.804 8.177 1.00 96.44 90 PRO A CA 1
ATOM 727 C C . PRO A 1 90 ? -16.514 -1.564 9.195 1.00 96.44 90 PRO A C 1
ATOM 729 O O . PRO A 1 90 ? -16.002 -2.297 10.047 1.00 96.44 90 PRO A O 1
ATOM 732 N N . LEU A 1 91 ? -17.834 -1.410 9.100 1.00 96.00 91 LEU A N 1
ATOM 733 C CA . LEU A 1 91 ? -18.781 -2.126 9.951 1.00 96.00 91 LEU A CA 1
ATOM 734 C C . LEU A 1 91 ? -18.815 -3.612 9.567 1.00 96.00 91 LEU A C 1
ATOM 736 O O . LEU A 1 91 ? -18.868 -3.956 8.384 1.00 96.00 91 LEU A O 1
ATOM 740 N N . ALA A 1 92 ? -18.768 -4.499 10.562 1.00 95.94 92 ALA A N 1
ATOM 741 C CA . ALA A 1 92 ? -18.893 -5.932 10.314 1.00 95.94 92 ALA A CA 1
ATOM 742 C C . ALA A 1 92 ? -20.280 -6.271 9.727 1.00 95.94 92 ALA A C 1
ATOM 744 O O . ALA A 1 92 ? -21.274 -5.657 10.128 1.00 95.94 92 ALA A O 1
ATOM 745 N N . PRO A 1 93 ? -20.380 -7.256 8.814 1.00 93.94 93 PRO A N 1
ATOM 746 C CA . PRO A 1 93 ? -21.667 -7.704 8.290 1.00 93.94 93 PRO A CA 1
ATOM 747 C C . PRO A 1 93 ? -22.642 -8.063 9.419 1.00 93.94 93 PRO A C 1
ATOM 749 O O . PRO A 1 93 ? -22.302 -8.827 10.319 1.00 93.94 93 PRO A O 1
ATOM 752 N N . GLY A 1 94 ? -23.848 -7.492 9.382 1.00 91.56 94 GLY A N 1
ATOM 753 C CA . GLY A 1 94 ? -24.890 -7.734 10.386 1.00 91.56 94 GLY A CA 1
ATOM 754 C C . GLY A 1 94 ? -24.699 -7.013 11.727 1.00 91.56 94 GLY A C 1
ATOM 755 O O . GLY A 1 94 ? -25.567 -7.120 12.592 1.00 91.56 94 GLY A O 1
ATOM 756 N N . ALA A 1 95 ? -23.616 -6.254 11.925 1.00 92.38 95 ALA A N 1
ATOM 757 C CA . ALA A 1 95 ? -23.482 -5.424 13.115 1.00 92.38 95 ALA A CA 1
ATOM 758 C C . ALA A 1 95 ? -24.423 -4.205 13.014 1.00 92.38 95 ALA A C 1
ATOM 760 O O . ALA A 1 95 ? -24.402 -3.505 12.005 1.00 92.38 95 ALA A O 1
ATOM 761 N N . PRO A 1 96 ? -25.225 -3.901 14.052 1.00 92.00 96 PRO A N 1
ATOM 762 C CA . PRO A 1 96 ? -26.180 -2.790 13.998 1.00 92.00 96 PRO A CA 1
ATOM 763 C C . PRO A 1 96 ? -25.517 -1.415 14.161 1.00 92.00 96 PRO A C 1
ATOM 765 O O . PRO A 1 96 ? -26.095 -0.398 13.795 1.00 92.00 96 PRO A O 1
ATOM 768 N N . ALA A 1 97 ? -24.323 -1.370 14.759 1.00 92.75 97 ALA A N 1
ATOM 769 C CA . ALA A 1 97 ? -23.564 -0.151 15.017 1.00 92.75 97 ALA A CA 1
ATOM 770 C C . ALA A 1 97 ? -22.098 -0.484 15.318 1.00 92.75 97 ALA A C 1
ATOM 772 O O . ALA A 1 97 ? -21.764 -1.623 15.658 1.00 92.75 97 ALA A O 1
ATOM 773 N N . HIS A 1 98 ? -21.229 0.524 15.275 1.00 93.88 98 HIS A N 1
ATOM 774 C CA . HIS A 1 98 ? -19.834 0.385 15.689 1.00 93.88 98 HIS A CA 1
ATOM 775 C C . HIS A 1 98 ? -19.682 0.147 17.205 1.00 93.88 98 HIS A C 1
ATOM 777 O O . HIS A 1 98 ? -20.634 0.164 17.994 1.00 93.88 98 HIS A O 1
ATOM 783 N N . HIS A 1 99 ? -18.447 -0.113 17.635 1.00 94.25 99 HIS A N 1
ATOM 784 C CA . HIS A 1 99 ? -18.087 -0.025 19.048 1.00 94.25 99 HIS A CA 1
ATOM 785 C C . HIS A 1 99 ? -18.100 1.428 19.540 1.00 94.25 99 HIS A C 1
ATOM 787 O O . HIS A 1 99 ? -18.132 2.361 18.746 1.00 94.25 99 HIS A O 1
ATOM 793 N N . SER A 1 100 ? -18.028 1.612 20.862 1.00 92.69 100 SER A N 1
ATOM 794 C CA . SER A 1 100 ? -17.824 2.940 21.440 1.00 92.69 100 SER A CA 1
ATOM 795 C C . SER A 1 100 ? -16.519 3.565 20.949 1.00 92.69 100 SER A C 1
ATOM 797 O O . SER A 1 100 ? -15.520 2.860 20.760 1.00 92.69 100 SER A O 1
ATOM 799 N N . ASP A 1 101 ? -16.502 4.891 20.832 1.00 90.94 101 ASP A N 1
ATOM 800 C CA . ASP A 1 101 ? -15.342 5.635 20.334 1.00 90.94 101 ASP A CA 1
ATOM 801 C C . ASP A 1 101 ? -14.081 5.307 21.139 1.00 90.94 101 ASP A C 1
ATOM 803 O O . ASP A 1 101 ? -13.044 4.991 20.569 1.00 90.94 101 ASP A O 1
ATOM 807 N N . ARG A 1 102 ? -14.181 5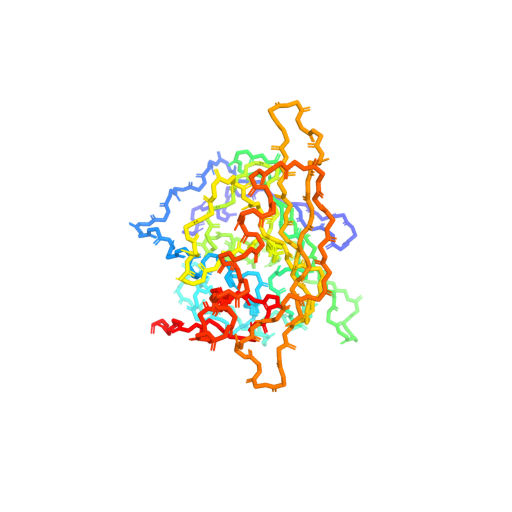.197 22.471 1.00 90.00 102 ARG A N 1
ATOM 808 C CA . ARG A 1 102 ? -13.051 4.794 23.328 1.00 90.00 102 ARG A CA 1
ATOM 809 C C . ARG A 1 102 ? -12.469 3.423 22.962 1.00 90.00 102 ARG A C 1
ATOM 811 O O . ARG A 1 102 ? -11.262 3.211 23.088 1.00 90.00 102 ARG A O 1
ATOM 818 N N . LYS A 1 103 ? -13.307 2.465 22.555 1.00 92.31 103 LYS A N 1
ATOM 819 C CA . LYS A 1 103 ? -12.857 1.130 22.134 1.00 92.31 103 LYS A CA 1
ATOM 820 C C . LYS A 1 103 ? -12.227 1.183 20.740 1.00 92.31 103 LYS A C 1
ATOM 822 O O . LYS A 1 103 ? -11.190 0.554 20.547 1.00 92.31 103 LYS A O 1
ATOM 827 N N . LEU A 1 104 ? -12.790 1.969 19.821 1.00 94.31 104 LEU A N 1
ATOM 828 C CA . LEU A 1 104 ? -12.215 2.201 18.492 1.00 94.31 104 LEU A CA 1
ATOM 829 C C . LEU A 1 104 ? -10.875 2.945 18.563 1.00 94.31 104 LEU A C 1
ATOM 831 O O . LEU A 1 104 ? -9.925 2.546 17.907 1.00 94.31 104 LEU A O 1
ATOM 835 N N . MET A 1 105 ? -10.743 3.947 19.430 1.00 92.69 105 MET A N 1
ATOM 836 C CA . MET A 1 105 ? -9.479 4.651 19.661 1.00 92.69 105 MET A CA 1
ATOM 837 C C . MET A 1 105 ? -8.389 3.698 20.150 1.00 92.69 105 MET A C 1
ATOM 839 O O . MET A 1 105 ? -7.266 3.748 19.667 1.00 92.69 105 MET A O 1
ATOM 843 N N . ARG A 1 106 ? -8.704 2.785 21.079 1.00 92.31 106 ARG A N 1
ATOM 844 C CA . ARG A 1 106 ? -7.737 1.769 21.537 1.00 92.31 106 ARG A CA 1
ATOM 845 C C . ARG A 1 106 ? -7.301 0.831 20.413 1.00 92.31 106 ARG A C 1
ATOM 847 O O . ARG A 1 106 ? -6.135 0.448 20.379 1.00 92.31 106 ARG A O 1
ATOM 854 N N . TRP A 1 107 ? -8.229 0.464 19.534 1.00 95.19 107 TRP A N 1
ATOM 855 C CA . TRP A 1 107 ? -7.957 -0.335 18.342 1.00 95.19 107 TRP A CA 1
ATOM 856 C C . TRP A 1 107 ? -7.052 0.413 17.355 1.00 95.19 107 TRP A C 1
ATOM 858 O O . TRP A 1 107 ? -5.986 -0.092 17.015 1.00 95.19 107 TRP A O 1
ATOM 868 N N . ALA A 1 108 ? -7.411 1.645 16.991 1.00 95.12 108 ALA A N 1
ATOM 869 C CA . ALA A 1 108 ? -6.643 2.473 16.068 1.00 95.12 108 ALA A CA 1
ATOM 870 C C . ALA A 1 108 ? -5.238 2.765 16.606 1.00 95.12 108 ALA A C 1
ATOM 872 O O . ALA A 1 108 ? -4.258 2.612 15.886 1.00 95.12 108 ALA A O 1
ATOM 873 N N . LEU A 1 109 ? -5.112 3.087 17.899 1.00 92.81 109 LEU A N 1
ATOM 874 C CA . LEU A 1 109 ? -3.815 3.281 18.547 1.00 92.81 109 LEU A CA 1
ATOM 875 C C . LEU A 1 109 ? -2.923 2.046 18.420 1.00 92.81 109 LEU A C 1
ATOM 877 O O . LEU A 1 109 ? -1.760 2.183 18.066 1.00 92.81 109 LEU A O 1
ATOM 881 N N . ALA A 1 110 ? -3.446 0.846 18.679 1.00 93.25 110 ALA A N 1
ATOM 882 C CA . ALA A 1 110 ? -2.656 -0.374 18.537 1.00 93.25 110 ALA A CA 1
ATOM 883 C C . ALA A 1 110 ? -2.135 -0.558 17.100 1.00 93.25 110 ALA A C 1
ATOM 885 O O . ALA A 1 110 ? -0.972 -0.911 16.922 1.00 93.25 110 ALA A O 1
ATOM 886 N N . ILE A 1 111 ? -2.951 -0.245 16.085 1.00 95.12 111 ILE A N 1
ATOM 887 C CA . ILE A 1 111 ? -2.525 -0.266 14.677 1.00 95.12 111 ILE A CA 1
ATOM 888 C C . ILE A 1 111 ? -1.432 0.773 14.427 1.00 95.12 111 ILE A C 1
ATOM 890 O O . ILE A 1 111 ? -0.384 0.426 13.892 1.00 95.12 111 ILE A O 1
ATOM 894 N N . VAL A 1 112 ? -1.636 2.022 14.851 1.00 92.75 112 VAL A N 1
ATOM 895 C CA . VAL A 1 112 ? -0.662 3.113 14.691 1.00 92.75 112 VAL A CA 1
ATOM 896 C C . VAL A 1 112 ? 0.686 2.771 15.332 1.00 92.75 112 VAL A C 1
ATOM 898 O O . VAL A 1 112 ? 1.724 2.951 14.705 1.00 92.75 112 VAL A O 1
ATOM 901 N N . PHE A 1 113 ? 0.682 2.244 16.559 1.00 89.00 113 PHE A N 1
ATOM 902 C CA . PHE A 1 113 ? 1.903 1.847 17.268 1.00 89.00 113 PHE A CA 1
ATOM 903 C C . PHE A 1 113 ? 2.577 0.612 16.660 1.00 89.00 113 PHE A C 1
ATOM 905 O O . PHE A 1 113 ? 3.794 0.481 16.758 1.00 89.00 113 PHE A O 1
ATOM 912 N N . GLY A 1 114 ? 1.800 -0.292 16.060 1.00 89.44 114 GLY A N 1
ATOM 913 C CA . GLY A 1 114 ? 2.311 -1.476 15.374 1.00 89.44 114 GLY A CA 1
ATOM 914 C C . GLY A 1 114 ? 2.743 -1.226 13.930 1.00 89.44 114 GLY A C 1
ATOM 915 O O . GLY A 1 114 ? 3.293 -2.136 13.325 1.00 89.44 114 GLY A O 1
ATOM 916 N N . SER A 1 115 ? 2.494 -0.038 13.370 1.00 90.69 115 SER A N 1
ATOM 917 C CA . SER A 1 115 ? 2.734 0.263 11.954 1.00 90.69 115 SER A CA 1
ATOM 918 C C . SER A 1 115 ? 4.091 0.925 11.698 1.00 90.69 115 SER A C 1
ATOM 920 O O . SER A 1 115 ? 4.599 1.660 12.550 1.00 90.69 115 SER A O 1
ATOM 922 N N . PRO A 1 116 ? 4.664 0.759 10.489 1.00 90.25 116 PRO A N 1
ATOM 923 C CA . PRO A 1 116 ? 5.695 1.653 9.991 1.00 90.25 116 PRO A CA 1
ATOM 924 C C . PRO A 1 116 ? 5.240 3.113 10.086 1.00 90.25 116 PRO A C 1
ATOM 926 O O . PRO A 1 116 ? 4.074 3.436 9.861 1.00 90.25 116 PRO A O 1
ATOM 929 N N . THR A 1 117 ? 6.177 4.013 10.383 1.00 88.81 117 THR A N 1
ATOM 930 C CA . THR A 1 117 ? 5.890 5.449 10.442 1.00 88.81 117 THR A CA 1
ATOM 931 C C . THR A 1 117 ? 5.414 5.968 9.086 1.00 88.81 117 THR A C 1
ATOM 933 O O . THR A 1 117 ? 6.162 5.897 8.113 1.00 88.81 117 THR A O 1
ATOM 936 N N . LEU A 1 118 ? 4.209 6.541 9.065 1.00 90.12 118 LEU A N 1
ATOM 937 C CA . LEU A 1 118 ? 3.675 7.314 7.944 1.00 90.12 118 LEU A CA 1
ATOM 938 C C . LEU A 1 118 ? 4.158 8.765 8.034 1.00 90.12 118 LEU A C 1
ATOM 940 O O . LEU A 1 118 ? 4.203 9.346 9.124 1.00 90.12 118 LEU A O 1
ATOM 944 N N . ARG A 1 119 ? 4.509 9.377 6.908 1.00 91.06 119 ARG A N 1
ATOM 945 C CA . ARG A 1 119 ? 4.743 10.819 6.768 1.00 91.06 119 ARG A CA 1
ATOM 946 C C . ARG A 1 119 ? 3.418 11.575 6.821 1.00 91.06 119 ARG A C 1
ATOM 948 O O . ARG A 1 119 ? 2.346 10.998 6.684 1.00 91.06 119 ARG A O 1
ATOM 955 N N . ILE A 1 120 ? 3.487 12.882 7.059 1.00 92.38 120 ILE A N 1
ATOM 956 C CA . ILE A 1 120 ? 2.295 13.733 6.972 1.00 92.38 120 ILE A CA 1
ATOM 957 C C . ILE A 1 120 ? 1.794 13.713 5.521 1.00 92.38 120 ILE A C 1
ATOM 959 O O . ILE A 1 120 ? 2.606 13.785 4.601 1.00 92.38 120 ILE A O 1
ATOM 963 N N . ALA A 1 121 ? 0.476 13.604 5.354 1.00 92.56 121 ALA A N 1
ATOM 964 C CA . ALA A 1 121 ? -0.241 13.377 4.100 1.00 92.56 121 ALA A CA 1
ATOM 965 C C . ALA A 1 121 ? 0.045 12.022 3.417 1.00 92.56 121 ALA A C 1
ATOM 967 O O . ALA A 1 121 ? -0.355 11.814 2.275 1.00 92.56 121 ALA A O 1
ATOM 968 N N . GLU A 1 122 ? 0.713 11.086 4.099 1.00 93.31 122 GLU A N 1
ATOM 969 C CA . GLU A 1 122 ? 0.897 9.721 3.600 1.00 93.31 122 GLU A CA 1
ATOM 970 C C . GLU A 1 122 ? -0.265 8.819 4.027 1.00 93.31 122 GLU A C 1
ATOM 972 O O . GLU A 1 122 ? -0.768 8.906 5.157 1.00 93.31 122 GLU A O 1
ATOM 977 N N . LYS A 1 123 ? -0.645 7.920 3.115 1.00 94.19 123 LYS A N 1
ATOM 978 C CA . LYS A 1 123 ? -1.646 6.878 3.328 1.00 94.19 123 LYS A CA 1
ATOM 979 C C . LYS A 1 123 ? -0.995 5.509 3.467 1.00 94.19 123 LYS A C 1
ATOM 981 O O . LYS A 1 123 ? 0.019 5.216 2.838 1.00 94.19 123 LYS A O 1
ATOM 986 N N . CYS A 1 124 ? -1.601 4.645 4.274 1.00 94.75 124 CYS A N 1
ATOM 987 C CA . CYS A 1 124 ? -1.269 3.229 4.294 1.00 94.75 124 CYS A CA 1
ATOM 988 C C . CYS A 1 124 ? -1.920 2.551 3.087 1.00 94.75 124 CYS A C 1
ATOM 990 O O . CYS A 1 124 ? -3.041 2.059 3.166 1.00 94.75 124 CYS A O 1
ATOM 992 N N . GLU A 1 125 ? -1.217 2.549 1.963 1.00 93.50 125 GLU A N 1
ATOM 993 C CA . GLU A 1 125 ? -1.695 1.975 0.709 1.00 93.50 125 GLU A CA 1
ATOM 994 C C . GLU A 1 125 ? -0.607 1.146 0.035 1.00 93.50 125 GLU A C 1
ATOM 996 O O . GLU A 1 125 ? 0.592 1.354 0.251 1.00 93.50 125 GLU A O 1
ATOM 1001 N N . VAL A 1 126 ? -1.030 0.179 -0.779 1.00 90.62 126 VAL A N 1
ATOM 1002 C CA . VAL A 1 126 ? -0.104 -0.558 -1.634 1.00 90.62 126 VAL A CA 1
ATOM 1003 C C . VAL A 1 126 ? 0.454 0.416 -2.663 1.00 90.62 126 VAL A C 1
ATOM 1005 O O . VAL A 1 126 ? -0.264 0.876 -3.547 1.00 90.62 126 VAL A O 1
ATOM 1008 N N . GLN A 1 127 ? 1.743 0.725 -2.543 1.00 89.12 127 GLN A N 1
ATOM 1009 C CA . GLN A 1 127 ? 2.437 1.548 -3.528 1.00 89.12 127 GLN A CA 1
ATOM 1010 C C . GLN A 1 127 ? 2.408 0.847 -4.887 1.00 89.12 127 GLN A C 1
ATOM 1012 O O . GLN A 1 127 ? 2.503 -0.370 -4.944 1.00 89.12 127 GLN A O 1
ATOM 1017 N N . SER A 1 128 ? 2.285 1.594 -5.981 1.00 90.75 128 SER A N 1
ATOM 1018 C CA . SER A 1 128 ? 2.369 1.025 -7.334 1.00 90.75 128 SER A CA 1
ATOM 1019 C C . SER A 1 128 ? 3.811 0.910 -7.830 1.00 90.75 128 SER A C 1
ATOM 1021 O O . SER A 1 128 ? 4.089 0.130 -8.737 1.00 90.75 128 SER A O 1
ATOM 1023 N N . ALA A 1 129 ? 4.738 1.676 -7.249 1.00 92.19 129 ALA A N 1
ATOM 1024 C CA . ALA A 1 129 ? 6.125 1.725 -7.685 1.00 92.19 129 ALA A CA 1
ATOM 1025 C C . ALA A 1 129 ? 6.865 0.404 -7.411 1.00 92.19 129 ALA A C 1
ATOM 1027 O O . ALA A 1 129 ? 6.938 -0.078 -6.278 1.00 92.19 129 ALA A O 1
ATOM 1028 N N . VAL A 1 130 ? 7.486 -0.141 -8.453 1.00 91.88 130 VAL A N 1
ATOM 1029 C CA . VAL A 1 130 ? 8.275 -1.373 -8.412 1.00 91.88 130 VAL A CA 1
ATOM 1030 C C . VAL A 1 130 ? 9.709 -1.139 -8.854 1.00 91.88 130 VAL A C 1
ATOM 1032 O O . VAL A 1 130 ? 10.077 -0.104 -9.400 1.00 91.88 130 VAL A O 1
ATOM 1035 N N . THR A 1 131 ? 10.542 -2.136 -8.591 1.00 91.56 131 THR A N 1
ATOM 1036 C CA . THR A 1 131 ? 11.936 -2.176 -9.020 1.00 91.56 131 THR A CA 1
ATOM 1037 C C . THR A 1 131 ? 12.189 -3.501 -9.714 1.00 91.56 131 THR A C 1
ATOM 1039 O O . THR A 1 131 ? 11.654 -4.531 -9.298 1.00 91.56 131 THR A O 1
ATOM 1042 N N . LEU A 1 132 ? 13.039 -3.500 -10.735 1.00 90.94 132 LEU A N 1
ATOM 1043 C CA . LEU A 1 132 ? 13.565 -4.743 -11.288 1.00 90.94 132 LEU A CA 1
ATOM 1044 C C . LEU A 1 132 ? 14.531 -5.367 -10.273 1.00 90.94 132 LEU A C 1
ATOM 1046 O O . LEU A 1 132 ? 15.319 -4.661 -9.646 1.00 90.94 132 LEU A O 1
ATOM 1050 N N . ARG A 1 133 ? 14.440 -6.684 -10.067 1.00 87.81 133 ARG A N 1
ATOM 1051 C CA . ARG A 1 133 ? 15.260 -7.423 -9.094 1.00 87.81 133 ARG A CA 1
ATOM 1052 C C . ARG A 1 133 ? 16.735 -7.411 -9.485 1.00 87.81 133 ARG A C 1
ATOM 1054 O O . ARG A 1 133 ? 17.597 -7.291 -8.622 1.00 87.81 133 ARG A O 1
ATOM 1061 N N . GLN A 1 134 ? 16.999 -7.533 -10.780 1.00 85.19 134 GLN A N 1
ATOM 1062 C CA . GLN A 1 134 ? 18.305 -7.347 -11.395 1.00 85.19 134 GLN A CA 1
ATOM 1063 C C . GLN A 1 134 ? 18.126 -6.272 -12.454 1.00 85.19 134 GLN A C 1
ATOM 1065 O O . GLN A 1 134 ? 17.653 -6.549 -13.552 1.00 85.19 134 GLN A O 1
ATOM 1070 N N . GLN A 1 135 ? 18.383 -5.024 -12.073 1.00 82.12 135 GLN A N 1
ATOM 1071 C CA . GLN A 1 135 ? 18.162 -3.900 -12.965 1.00 82.12 135 GLN A CA 1
ATOM 1072 C C . GLN A 1 135 ? 19.187 -3.954 -14.103 1.00 82.12 135 GLN A C 1
ATOM 1074 O O . GLN A 1 135 ? 20.385 -3.894 -13.822 1.00 82.12 135 GLN A O 1
ATOM 1079 N N . PRO A 1 136 ? 18.747 -4.070 -15.369 1.00 88.12 136 PRO A N 1
ATOM 1080 C CA . PRO A 1 136 ? 19.661 -3.978 -16.496 1.00 88.12 136 PRO A CA 1
ATOM 1081 C C . PRO A 1 136 ? 20.308 -2.590 -16.525 1.00 88.12 136 PRO A C 1
ATOM 1083 O O . PRO A 1 136 ? 19.721 -1.615 -16.050 1.00 88.12 136 PRO A O 1
ATOM 1086 N N . GLU A 1 137 ? 21.509 -2.489 -17.088 1.00 90.69 137 GLU A N 1
ATOM 1087 C CA . GLU A 1 137 ? 22.234 -1.220 -17.208 1.00 90.69 137 GLU A CA 1
ATOM 1088 C C . GLU A 1 137 ? 21.595 -0.336 -18.290 1.00 90.69 137 GLU A C 1
ATOM 1090 O O . GLU A 1 137 ? 22.008 -0.325 -19.450 1.00 90.69 137 GLU A O 1
ATOM 1095 N N . LEU A 1 138 ? 20.531 0.373 -17.909 1.00 90.88 138 LEU A N 1
ATOM 1096 C CA . LEU A 1 138 ? 19.828 1.322 -18.769 1.00 90.88 138 LEU A CA 1
ATOM 1097 C C . LEU A 1 138 ? 20.522 2.686 -18.721 1.00 90.88 138 LEU A C 1
ATOM 1099 O O . LEU A 1 138 ? 20.961 3.145 -17.666 1.00 90.88 138 LEU A O 1
ATOM 1103 N N . ARG A 1 139 ? 20.606 3.344 -19.874 1.00 90.75 139 ARG A N 1
ATOM 1104 C CA . ARG A 1 139 ? 21.247 4.648 -20.062 1.00 90.75 139 ARG A CA 1
ATOM 1105 C C . ARG A 1 139 ? 20.405 5.789 -19.529 1.00 90.75 139 ARG A C 1
ATOM 1107 O O . ARG A 1 139 ? 20.967 6.796 -19.101 1.00 90.75 139 ARG A O 1
ATOM 1114 N N . VAL A 1 140 ? 19.081 5.644 -19.552 1.00 88.69 140 VAL A N 1
ATOM 1115 C CA . VAL A 1 140 ? 18.180 6.609 -18.922 1.00 88.69 140 VAL A CA 1
ATOM 1116 C C . VAL A 1 140 ? 17.469 6.012 -17.709 1.00 88.69 140 VAL A C 1
ATOM 1118 O O . VAL A 1 140 ? 17.199 4.808 -17.660 1.00 88.69 140 VAL A O 1
ATOM 1121 N N . PRO A 1 141 ? 17.133 6.844 -16.709 1.00 89.25 141 PRO A N 1
ATOM 1122 C CA . PRO A 1 141 ? 16.331 6.391 -15.589 1.00 89.25 141 PRO A CA 1
ATOM 1123 C C . PRO A 1 141 ? 14.893 6.104 -16.043 1.00 89.25 141 PRO A C 1
ATOM 1125 O O . PRO A 1 141 ? 14.260 6.917 -16.725 1.00 89.25 141 PRO A O 1
ATOM 1128 N N . TYR A 1 142 ? 14.372 4.960 -15.600 1.00 92.00 142 TYR A N 1
ATOM 1129 C CA . TYR A 1 142 ? 12.958 4.606 -15.694 1.00 92.00 142 TYR A CA 1
ATOM 1130 C C . TYR A 1 142 ? 12.393 4.401 -14.294 1.00 92.00 142 TYR A C 1
ATOM 1132 O O . TYR A 1 142 ? 12.980 3.689 -13.474 1.00 92.00 142 TYR A O 1
ATOM 1140 N N . SER A 1 143 ? 11.227 4.987 -14.049 1.00 93.56 143 SER A N 1
ATOM 1141 C CA . SER A 1 143 ? 10.393 4.666 -12.895 1.00 93.56 143 SER A CA 1
ATOM 1142 C C . SER A 1 143 ? 9.389 3.598 -13.304 1.00 93.56 143 SER A C 1
ATOM 1144 O O . SER A 1 143 ? 8.688 3.770 -14.299 1.00 93.56 143 SER A O 1
ATOM 1146 N N . TRP A 1 144 ? 9.328 2.497 -12.558 1.00 94.94 144 TRP A N 1
ATOM 1147 C CA . TRP A 1 144 ? 8.466 1.365 -12.886 1.00 94.94 144 TRP A CA 1
ATOM 1148 C C . TRP A 1 144 ? 7.236 1.340 -11.986 1.00 94.94 144 TRP A C 1
ATOM 1150 O O . TRP A 1 144 ? 7.360 1.478 -10.771 1.00 94.94 144 TRP A O 1
ATOM 1160 N N . PHE A 1 145 ? 6.061 1.122 -12.568 1.00 95.00 145 PHE A N 1
ATOM 1161 C CA . PHE A 1 145 ? 4.782 1.126 -11.865 1.00 95.00 145 PHE A CA 1
ATOM 1162 C C . PHE A 1 145 ? 3.937 -0.077 -12.265 1.00 95.00 145 PHE A C 1
ATOM 1164 O O . PHE A 1 145 ? 3.830 -0.403 -13.443 1.00 95.00 145 PHE A O 1
ATOM 1171 N N . VAL A 1 146 ? 3.310 -0.719 -11.286 1.00 93.69 146 VAL A N 1
ATOM 1172 C CA . VAL A 1 146 ? 2.279 -1.732 -11.511 1.00 93.69 146 VAL A CA 1
ATOM 1173 C C . VAL A 1 146 ? 0.996 -1.028 -11.921 1.00 93.69 146 VAL A C 1
ATOM 1175 O O . VAL A 1 146 ? 0.493 -0.189 -11.174 1.00 93.69 146 VAL A O 1
ATOM 1178 N N . MET A 1 147 ? 0.476 -1.388 -13.090 1.00 91.75 147 MET A N 1
ATOM 1179 C CA . MET A 1 147 ? -0.826 -0.918 -13.572 1.00 91.75 147 MET A CA 1
ATOM 1180 C C . MET A 1 147 ? -1.929 -1.910 -13.203 1.00 91.75 147 MET A C 1
ATOM 1182 O O . MET A 1 147 ? -3.014 -1.514 -12.787 1.00 91.75 147 MET A O 1
ATOM 1186 N N . ASP A 1 148 ? -1.618 -3.203 -13.289 1.00 86.19 148 ASP A N 1
ATOM 1187 C CA . ASP A 1 148 ? -2.460 -4.311 -12.848 1.00 86.19 148 ASP A CA 1
ATOM 1188 C C . ASP A 1 148 ? -1.587 -5.536 -12.506 1.00 86.19 148 ASP A C 1
ATOM 1190 O O . ASP A 1 148 ? -0.366 -5.509 -12.657 1.00 86.19 148 ASP A O 1
ATOM 1194 N N . ALA A 1 149 ? -2.201 -6.630 -12.044 1.00 78.69 149 ALA A N 1
ATOM 1195 C CA . ALA A 1 149 ? -1.484 -7.822 -11.578 1.00 78.69 149 ALA A CA 1
ATOM 1196 C C . ALA A 1 149 ? -0.575 -8.495 -12.636 1.00 78.69 149 ALA A C 1
ATOM 1198 O O . ALA A 1 149 ? 0.266 -9.321 -12.271 1.00 78.69 149 ALA A O 1
ATOM 1199 N N . GLY A 1 150 ? -0.748 -8.186 -13.923 1.00 90.06 150 GLY A N 1
ATOM 1200 C CA . GLY A 1 150 ? 0.031 -8.720 -15.039 1.00 90.06 150 GLY A CA 1
ATOM 1201 C C . GLY A 1 150 ? 0.837 -7.678 -15.814 1.00 90.06 150 GLY A C 1
ATOM 1202 O O . GLY A 1 150 ? 1.617 -8.082 -16.675 1.00 90.06 150 GLY A O 1
ATOM 1203 N N . THR A 1 151 ? 0.700 -6.387 -15.498 1.00 94.88 151 THR A N 1
ATOM 1204 C CA . THR A 1 151 ? 1.222 -5.290 -16.325 1.00 94.88 151 THR A CA 1
ATOM 1205 C C . THR A 1 151 ? 2.042 -4.296 -15.509 1.00 94.88 151 THR A C 1
ATOM 1207 O O . THR A 1 151 ? 1.576 -3.727 -14.516 1.00 94.88 151 THR A O 1
ATOM 1210 N N . VAL A 1 152 ? 3.268 -4.037 -15.965 1.00 96.00 152 VAL A N 1
ATOM 1211 C CA . VAL A 1 152 ? 4.183 -3.051 -15.377 1.00 96.00 152 VAL A CA 1
ATOM 1212 C C . VAL A 1 152 ? 4.624 -2.047 -16.437 1.00 96.00 152 VAL A C 1
ATOM 1214 O O . VAL A 1 152 ? 5.050 -2.429 -17.521 1.00 96.00 152 VAL A O 1
ATOM 1217 N N . HIS A 1 153 ? 4.550 -0.757 -16.120 1.00 95.88 153 HIS A N 1
ATOM 1218 C CA . HIS A 1 153 ? 4.974 0.335 -16.993 1.00 95.88 153 HIS A CA 1
ATOM 1219 C C . HIS A 1 153 ? 6.269 0.956 -16.478 1.00 95.88 153 HIS A C 1
ATOM 1221 O O . HIS A 1 153 ? 6.319 1.438 -15.350 1.00 95.88 153 HIS A O 1
ATOM 1227 N N . GLY A 1 154 ? 7.302 0.987 -17.311 1.00 95.19 154 GLY A N 1
ATOM 1228 C CA . GLY A 1 154 ? 8.498 1.798 -17.127 1.00 95.19 154 GLY A CA 1
ATOM 1229 C C . GLY A 1 154 ? 8.327 3.138 -17.824 1.00 95.19 154 GLY A C 1
ATOM 1230 O O . GLY A 1 154 ? 8.174 3.181 -19.042 1.00 95.19 154 GLY A O 1
ATOM 1231 N N . VAL A 1 155 ? 8.366 4.230 -17.069 1.00 93.75 155 VAL A N 1
ATOM 1232 C CA . VAL A 1 155 ? 8.238 5.595 -17.588 1.00 93.75 155 VAL A CA 1
ATOM 1233 C C . VAL A 1 155 ? 9.566 6.317 -17.424 1.00 93.75 155 VAL A C 1
ATOM 1235 O O . VAL A 1 155 ? 10.098 6.402 -16.316 1.00 93.75 155 VAL A O 1
ATOM 1238 N N . SER A 1 156 ? 10.088 6.852 -18.525 1.00 91.62 156 SER A N 1
ATOM 1239 C CA . SER A 1 156 ? 11.202 7.796 -18.494 1.00 91.62 156 SER A CA 1
ATOM 1240 C C . SER A 1 156 ? 10.666 9.214 -18.649 1.00 91.62 156 SER A C 1
ATOM 1242 O O . SER A 1 156 ? 9.856 9.493 -19.538 1.00 91.62 156 SER A O 1
ATOM 1244 N N . THR A 1 157 ? 11.104 10.110 -17.770 1.00 85.06 157 THR A N 1
ATOM 1245 C CA . THR A 1 157 ? 10.699 11.518 -17.751 1.00 85.06 157 THR A CA 1
ATOM 1246 C C . THR A 1 157 ? 11.899 12.420 -17.985 1.00 85.06 157 THR A C 1
ATOM 1248 O O . THR A 1 157 ? 12.958 12.215 -17.391 1.00 85.06 157 THR A O 1
ATOM 1251 N N . LEU A 1 158 ? 11.705 13.466 -18.784 1.00 75.19 158 LEU A N 1
ATOM 1252 C CA . LEU A 1 158 ? 12.650 14.573 -18.900 1.00 75.19 158 LEU A CA 1
ATOM 1253 C C . LEU A 1 158 ? 12.790 15.315 -17.563 1.00 75.19 158 LEU A C 1
ATOM 1255 O O . LEU A 1 158 ? 11.908 15.258 -16.705 1.00 75.19 158 LEU A O 1
ATOM 1259 N N . SER A 1 159 ? 13.849 16.116 -17.426 1.00 71.12 159 SER A N 1
ATOM 1260 C CA . SER A 1 159 ? 14.009 17.057 -16.304 1.00 71.12 159 SER A CA 1
ATOM 1261 C C . SER A 1 159 ? 12.856 18.065 -16.190 1.00 71.12 159 SER A C 1
ATOM 1263 O O . SER A 1 159 ? 12.611 18.603 -15.115 1.00 71.12 159 SER A O 1
ATOM 1265 N N . THR A 1 160 ? 12.116 18.287 -17.280 1.00 70.38 160 THR A N 1
ATOM 1266 C CA . THR A 1 160 ? 10.900 19.112 -17.341 1.00 70.38 160 THR A CA 1
ATOM 1267 C C . THR A 1 160 ? 9.636 18.393 -16.852 1.00 70.38 160 THR A C 1
ATOM 1269 O O . THR A 1 160 ? 8.565 18.991 -16.850 1.00 70.38 160 THR A O 1
ATOM 1272 N N . GLY A 1 161 ? 9.728 17.116 -16.464 1.00 71.62 161 GLY A N 1
ATOM 1273 C CA . GLY A 1 161 ? 8.599 16.296 -16.009 1.00 71.62 161 GLY A CA 1
ATOM 1274 C C . GLY A 1 161 ? 7.740 15.704 -17.131 1.00 71.62 161 GLY A C 1
ATOM 1275 O O . GLY A 1 161 ? 6.808 14.952 -16.857 1.00 71.62 161 GLY A O 1
ATOM 1276 N N . LEU A 1 162 ? 8.049 15.999 -18.397 1.00 76.00 162 LEU A N 1
ATOM 1277 C CA . LEU A 1 162 ? 7.351 15.415 -19.542 1.00 76.00 162 LEU A CA 1
ATOM 1278 C C . LEU A 1 162 ? 7.797 13.967 -19.772 1.00 76.00 162 LEU A C 1
ATOM 1280 O O . LEU A 1 162 ? 8.990 13.660 -19.715 1.00 76.00 162 LEU A O 1
ATOM 1284 N N . THR A 1 163 ? 6.838 13.086 -20.065 1.00 79.31 163 THR A N 1
ATOM 1285 C CA . THR A 1 163 ? 7.131 11.691 -20.422 1.00 79.31 163 THR A CA 1
ATOM 1286 C C . THR A 1 163 ? 7.869 11.654 -21.754 1.00 79.31 163 THR A C 1
ATOM 1288 O O . THR A 1 163 ? 7.374 12.150 -22.763 1.00 79.31 163 THR A O 1
ATOM 1291 N N . GLN A 1 164 ? 9.061 11.068 -21.742 1.00 83.75 164 GLN A N 1
ATOM 1292 C CA . GLN A 1 164 ? 9.931 10.939 -22.907 1.00 83.75 164 GLN A CA 1
ATOM 1293 C C . GLN A 1 164 ? 9.831 9.551 -23.541 1.00 83.75 164 GLN A C 1
ATOM 1295 O O . GLN A 1 164 ? 10.058 9.389 -24.741 1.00 83.75 164 GLN A O 1
ATOM 1300 N N . GLY A 1 165 ? 9.497 8.547 -22.729 1.00 89.25 165 GLY A N 1
ATOM 1301 C CA . GLY A 1 165 ? 9.352 7.180 -23.187 1.00 89.25 165 GLY A CA 1
ATOM 1302 C C . GLY A 1 165 ? 8.562 6.308 -22.226 1.00 89.25 165 GLY A C 1
ATOM 1303 O O . GLY A 1 165 ? 8.522 6.553 -21.018 1.00 89.25 165 GLY A O 1
ATOM 1304 N N . THR A 1 166 ? 7.937 5.277 -22.778 1.00 93.75 166 THR A N 1
ATOM 1305 C CA . THR A 1 166 ? 7.204 4.261 -22.027 1.00 93.75 166 THR A CA 1
ATOM 1306 C C . THR A 1 166 ? 7.577 2.873 -22.523 1.00 93.75 166 TH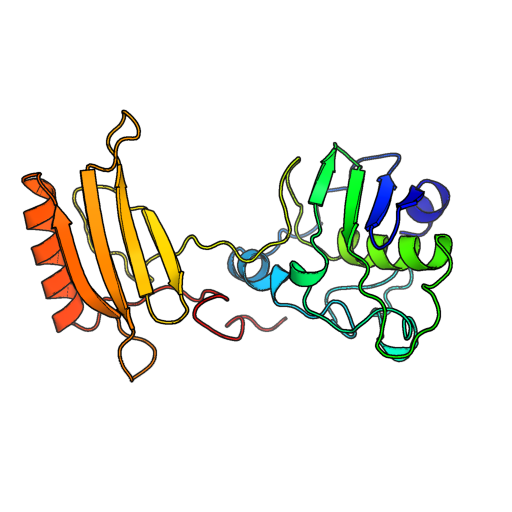R A C 1
ATOM 1308 O O . THR A 1 166 ? 7.733 2.647 -23.724 1.00 93.75 166 THR A O 1
ATOM 1311 N N . ILE A 1 167 ? 7.727 1.949 -21.581 1.00 95.19 167 ILE A N 1
ATOM 1312 C CA . ILE A 1 167 ? 7.999 0.535 -21.818 1.00 95.19 167 ILE A CA 1
ATOM 1313 C C . ILE A 1 167 ? 6.972 -0.260 -21.023 1.00 95.19 167 ILE A C 1
ATOM 1315 O O . ILE A 1 167 ? 6.861 -0.078 -19.814 1.00 95.19 167 ILE A O 1
ATOM 1319 N N . VAL A 1 168 ? 6.232 -1.138 -21.687 1.00 96.69 168 VAL A N 1
ATOM 1320 C CA . VAL A 1 168 ? 5.225 -1.993 -21.057 1.00 96.69 168 VAL A CA 1
ATOM 1321 C C . VAL A 1 168 ? 5.773 -3.406 -20.954 1.00 96.69 168 VAL A C 1
ATOM 1323 O O . VAL A 1 168 ? 6.239 -3.979 -21.942 1.00 96.69 168 VAL A O 1
ATOM 1326 N N . LEU A 1 169 ? 5.712 -3.964 -19.749 1.00 96.38 169 LEU A N 1
ATOM 1327 C CA . LEU A 1 169 ? 6.069 -5.340 -19.454 1.00 96.38 169 LEU A CA 1
ATOM 1328 C C . LEU A 1 169 ? 4.820 -6.147 -19.101 1.00 96.38 169 LEU A C 1
ATOM 1330 O O . LEU A 1 169 ? 4.056 -5.743 -18.223 1.00 96.38 169 LEU A O 1
ATOM 1334 N N . HIS A 1 170 ? 4.672 -7.319 -19.715 1.00 96.44 170 HIS A N 1
ATOM 1335 C CA . HIS A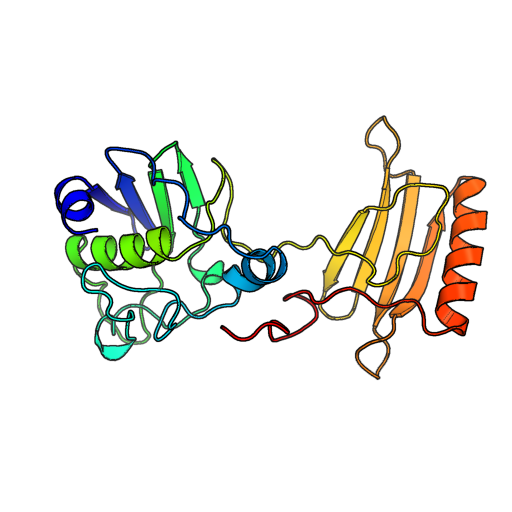 1 170 ? 3.666 -8.312 -19.345 1.00 96.44 170 HIS A CA 1
ATOM 1336 C C . HIS A 1 170 ? 4.296 -9.501 -18.632 1.00 96.44 170 HIS A C 1
ATOM 1338 O O . HIS A 1 170 ? 5.343 -10.015 -19.046 1.00 96.44 170 HIS A O 1
ATOM 1344 N N . ARG A 1 171 ? 3.626 -9.955 -17.574 1.00 94.44 171 ARG A N 1
ATOM 1345 C CA . ARG A 1 171 ? 4.018 -11.140 -16.815 1.00 94.44 171 ARG A CA 1
ATOM 1346 C C . ARG A 1 171 ? 3.820 -12.401 -17.653 1.00 94.44 171 ARG A C 1
ATOM 1348 O O . ARG A 1 171 ? 2.760 -12.609 -18.243 1.00 94.44 171 ARG A O 1
ATOM 1355 N N . GLN A 1 172 ? 4.830 -13.259 -17.668 1.00 93.69 172 GLN A N 1
ATOM 1356 C CA . GLN A 1 172 ? 4.758 -14.569 -18.303 1.00 93.69 172 GLN A CA 1
ATOM 1357 C C . GLN A 1 172 ? 3.875 -15.543 -17.496 1.00 93.69 172 GLN A C 1
ATOM 1359 O O . GLN A 1 172 ? 3.631 -15.322 -16.305 1.00 93.69 172 GLN A O 1
ATOM 1364 N N . PRO A 1 173 ? 3.411 -16.654 -18.105 1.00 91.00 173 PRO A N 1
ATOM 1365 C CA . PRO A 1 173 ? 2.602 -17.664 -17.416 1.00 91.00 173 PRO A CA 1
ATOM 1366 C C . PRO A 1 173 ? 3.283 -18.319 -16.209 1.00 91.00 173 PRO A C 1
ATOM 1368 O O . PRO A 1 173 ? 2.594 -18.819 -15.325 1.00 91.00 173 PRO A O 1
ATOM 1371 N N . ASP A 1 174 ? 4.618 -18.310 -16.155 1.00 88.81 174 ASP A N 1
ATOM 1372 C CA . ASP A 1 174 ? 5.369 -18.822 -15.006 1.00 88.81 174 ASP A CA 1
ATOM 1373 C C . ASP A 1 174 ? 5.224 -17.957 -13.742 1.00 88.81 174 ASP A C 1
ATOM 1375 O O . ASP A 1 174 ? 5.567 -18.403 -12.651 1.00 88.81 174 ASP A O 1
ATOM 1379 N N . GLY A 1 175 ? 4.691 -16.739 -13.875 1.00 86.06 175 GLY A N 1
ATOM 1380 C CA . GLY A 1 175 ? 4.454 -15.811 -12.775 1.00 86.06 175 GLY A CA 1
ATOM 1381 C C . GLY A 1 175 ? 5.694 -15.061 -12.281 1.00 86.06 175 GLY A C 1
ATOM 1382 O O . GLY A 1 175 ? 5.552 -14.218 -11.395 1.00 86.06 175 GLY A O 1
ATOM 1383 N N . PHE A 1 176 ? 6.877 -15.311 -12.847 1.00 87.06 176 PHE A N 1
ATOM 1384 C CA . PHE A 1 176 ? 8.147 -14.735 -12.393 1.00 87.06 176 PHE A CA 1
ATOM 1385 C C . PHE A 1 176 ? 8.782 -13.820 -13.434 1.00 87.06 176 PHE A C 1
ATOM 1387 O O . PHE A 1 176 ? 9.226 -12.718 -13.093 1.00 87.06 176 PHE A O 1
ATOM 1394 N N . HIS A 1 177 ? 8.830 -14.265 -14.688 1.00 92.50 177 HIS A N 1
ATOM 1395 C CA . HIS A 1 177 ? 9.502 -13.534 -15.752 1.00 92.50 177 HIS A CA 1
ATOM 1396 C C . HIS A 1 177 ? 8.555 -12.559 -16.438 1.00 92.50 177 HIS A C 1
ATOM 1398 O O . HIS A 1 177 ? 7.333 -12.724 -16.460 1.00 92.50 177 HIS A O 1
ATOM 1404 N N . TRP A 1 178 ? 9.145 -11.519 -17.013 1.00 94.56 178 TRP A N 1
ATOM 1405 C CA . TRP A 1 178 ? 8.431 -10.445 -17.684 1.00 94.56 178 TRP A CA 1
ATOM 1406 C C . TRP A 1 178 ? 8.927 -10.305 -19.119 1.00 94.56 178 TRP A C 1
ATOM 1408 O O . TRP A 1 178 ? 10.090 -10.569 -19.427 1.00 94.56 178 TRP A O 1
ATOM 1418 N N . THR A 1 179 ? 8.029 -9.907 -20.012 1.00 95.88 179 THR A N 1
ATOM 1419 C CA . THR A 1 179 ? 8.324 -9.690 -21.432 1.00 95.88 179 THR A CA 1
ATOM 1420 C C . THR A 1 179 ? 7.948 -8.287 -21.842 1.00 95.88 179 THR A C 1
ATOM 1422 O O . THR A 1 179 ? 6.947 -7.756 -21.372 1.00 95.88 179 THR A O 1
ATOM 1425 N N . ILE A 1 180 ? 8.741 -7.698 -22.728 1.00 96.31 180 ILE A N 1
ATOM 1426 C CA . ILE A 1 180 ? 8.428 -6.425 -23.362 1.00 96.31 180 ILE A CA 1
ATOM 1427 C C . ILE A 1 180 ? 7.235 -6.648 -24.288 1.00 96.31 180 ILE A C 1
ATOM 1429 O O . ILE A 1 180 ? 7.334 -7.397 -25.260 1.00 96.31 180 ILE A O 1
ATOM 1433 N N . ALA A 1 181 ? 6.121 -6.001 -23.966 1.00 95.31 181 ALA A N 1
ATOM 1434 C CA . ALA A 1 181 ? 4.895 -6.051 -24.746 1.00 95.31 181 ALA A CA 1
ATOM 1435 C C . ALA A 1 181 ? 4.825 -4.878 -25.726 1.00 95.31 181 ALA A C 1
ATOM 1437 O O . ALA A 1 181 ? 4.587 -5.069 -26.915 1.00 95.31 181 ALA A O 1
ATOM 1438 N N . GLU A 1 182 ? 5.088 -3.669 -25.228 1.00 94.75 182 GLU A N 1
ATOM 1439 C CA . GLU A 1 182 ? 4.989 -2.438 -26.006 1.00 94.75 182 GLU A CA 1
ATOM 1440 C C . GLU A 1 182 ? 6.114 -1.477 -25.630 1.00 94.75 182 GLU A C 1
ATOM 1442 O O . GLU A 1 182 ? 6.568 -1.425 -24.483 1.00 94.75 182 GLU A O 1
ATOM 1447 N N . THR A 1 183 ? 6.568 -0.695 -26.605 1.00 94.38 183 THR A N 1
ATOM 1448 C CA . THR A 1 183 ? 7.536 0.377 -26.388 1.00 94.38 183 THR A CA 1
ATOM 1449 C C . THR A 1 183 ? 7.123 1.610 -27.173 1.00 94.38 183 THR A C 1
ATOM 1451 O O . THR A 1 183 ? 6.711 1.539 -28.328 1.00 94.38 183 THR A O 1
ATOM 1454 N N . SER A 1 184 ? 7.245 2.765 -26.533 1.00 91.31 184 SER A N 1
ATOM 1455 C CA . SER A 1 184 ? 7.054 4.066 -27.157 1.00 91.31 184 SER A CA 1
ATOM 1456 C C . SER A 1 184 ? 8.168 4.972 -26.667 1.00 91.31 184 SER A C 1
ATOM 1458 O O . SER A 1 184 ? 8.046 5.599 -25.617 1.00 91.31 184 SER A O 1
ATOM 1460 N N . VAL A 1 185 ? 9.278 5.010 -27.404 1.00 86.69 185 VAL A N 1
ATOM 1461 C CA . VAL A 1 185 ? 10.429 5.878 -27.124 1.00 86.69 185 VAL A CA 1
ATOM 1462 C C . VAL A 1 185 ? 10.772 6.685 -28.370 1.00 86.69 185 VAL A C 1
ATOM 1464 O O . VAL A 1 185 ? 10.752 6.171 -29.486 1.00 86.69 185 VAL A O 1
ATOM 1467 N N . THR A 1 186 ? 11.098 7.960 -28.185 1.00 81.75 186 THR A N 1
ATOM 1468 C CA . THR A 1 186 ? 11.372 8.892 -29.295 1.00 81.75 186 THR A CA 1
ATOM 1469 C C . THR A 1 186 ? 12.817 9.400 -29.315 1.00 81.75 186 THR A C 1
ATOM 1471 O O . THR A 1 186 ? 13.170 10.226 -30.151 1.00 81.75 186 THR A O 1
ATOM 1474 N N . TYR A 1 187 ? 13.676 8.895 -28.423 1.00 81.38 187 TYR A N 1
ATOM 1475 C CA . TYR A 1 187 ? 15.057 9.344 -28.223 1.00 81.38 187 TYR A CA 1
ATOM 1476 C C . TYR A 1 187 ? 16.067 8.207 -28.432 1.00 81.38 187 TYR A C 1
ATOM 1478 O O . TYR A 1 187 ? 15.765 7.031 -28.225 1.00 81.38 187 TYR A O 1
ATOM 1486 N N . SER A 1 188 ? 17.287 8.561 -28.848 1.00 82.50 188 SER A N 1
ATOM 1487 C CA . SER A 1 188 ? 18.330 7.611 -29.269 1.00 82.50 188 SER A CA 1
ATOM 1488 C C . SER A 1 188 ? 18.764 6.638 -28.171 1.00 82.50 188 SER A C 1
ATOM 1490 O O . SER A 1 188 ? 18.942 5.449 -28.442 1.00 82.50 188 SER A O 1
ATOM 1492 N N . ASP A 1 189 ? 18.905 7.114 -26.932 1.00 86.62 189 ASP A N 1
ATOM 1493 C CA . ASP A 1 189 ? 19.283 6.250 -25.809 1.00 86.62 189 ASP A CA 1
ATOM 1494 C C . ASP A 1 189 ? 18.174 5.253 -25.455 1.00 86.62 189 ASP A C 1
ATOM 1496 O O . ASP A 1 189 ? 18.472 4.114 -25.107 1.00 86.62 189 ASP A O 1
ATOM 1500 N N . GLY A 1 190 ? 16.903 5.609 -25.674 1.00 86.25 190 GLY A N 1
ATOM 1501 C CA . GLY A 1 190 ? 15.764 4.717 -25.453 1.00 86.25 190 GLY A CA 1
ATOM 1502 C C . GLY A 1 190 ? 15.825 3.474 -26.338 1.00 86.25 190 GLY A C 1
ATOM 1503 O O . GLY A 1 190 ? 15.581 2.366 -25.873 1.00 86.25 190 GLY A O 1
ATOM 1504 N N . TRP A 1 191 ? 16.248 3.620 -27.596 1.00 88.75 191 TRP A N 1
ATOM 1505 C CA . TRP A 1 191 ? 16.459 2.474 -28.488 1.00 88.75 191 TRP A CA 1
ATOM 1506 C C . TRP A 1 191 ? 17.613 1.570 -28.044 1.00 88.75 191 TRP A C 1
ATOM 1508 O O . TRP A 1 191 ? 17.571 0.360 -28.274 1.00 88.75 191 TRP A O 1
ATOM 1518 N N . SER A 1 192 ? 18.643 2.136 -27.412 1.00 92.69 192 SER A N 1
ATOM 1519 C CA . SER A 1 192 ? 19.737 1.350 -26.830 1.00 92.69 192 SER A CA 1
ATOM 1520 C C . SER A 1 192 ? 19.252 0.569 -25.608 1.00 92.69 192 SER A C 1
ATOM 1522 O O . SER A 1 192 ? 19.523 -0.625 -25.500 1.00 92.69 192 SER A O 1
ATOM 1524 N N . ASP A 1 193 ? 18.454 1.204 -24.755 1.00 93.44 193 ASP A N 1
ATOM 1525 C CA . ASP A 1 193 ? 17.868 0.585 -23.565 1.00 93.44 193 ASP A CA 1
ATOM 1526 C C . ASP A 1 193 ? 16.895 -0.541 -23.919 1.00 93.44 193 ASP A C 1
ATOM 1528 O O . ASP A 1 193 ? 16.932 -1.605 -23.306 1.00 93.44 193 ASP A O 1
ATOM 1532 N N . ILE A 1 194 ? 16.092 -0.373 -24.973 1.00 93.25 194 ILE A N 1
ATOM 1533 C CA . ILE A 1 194 ? 15.226 -1.441 -25.493 1.00 93.25 194 ILE A CA 1
ATOM 1534 C C . ILE A 1 194 ? 16.048 -2.668 -25.909 1.00 93.25 194 ILE A C 1
ATOM 1536 O O . ILE A 1 194 ? 15.649 -3.798 -25.627 1.00 93.25 194 ILE A O 1
ATOM 1540 N N . LYS A 1 195 ? 17.221 -2.486 -26.534 1.00 93.81 195 LYS A N 1
ATOM 1541 C CA . LYS A 1 195 ? 18.105 -3.615 -26.882 1.00 93.81 195 LYS A CA 1
ATOM 1542 C C . LYS A 1 195 ? 18.637 -4.324 -25.637 1.00 93.81 195 LYS A C 1
ATOM 1544 O O . LYS A 1 195 ? 18.651 -5.554 -25.620 1.00 93.81 195 LYS A O 1
ATOM 1549 N N . VAL A 1 196 ? 19.038 -3.570 -24.611 1.00 94.75 196 VAL A N 1
ATOM 1550 C CA . VAL A 1 196 ? 19.482 -4.121 -23.318 1.00 94.75 196 VAL A CA 1
ATOM 1551 C C . VAL A 1 196 ? 18.356 -4.920 -22.660 1.00 94.75 196 VAL A C 1
ATOM 1553 O O . VAL A 1 196 ? 18.575 -6.050 -22.228 1.00 94.75 196 VAL A O 1
ATOM 1556 N N . LEU A 1 197 ? 17.132 -4.389 -22.654 1.00 94.38 197 LEU A N 1
ATOM 1557 C CA . LEU A 1 197 ? 15.968 -5.078 -22.099 1.00 94.38 197 LEU A CA 1
ATOM 1558 C C . LEU A 1 197 ? 15.612 -6.341 -22.890 1.00 94.38 197 LEU A C 1
ATOM 1560 O O . LEU A 1 197 ? 15.332 -7.371 -22.285 1.00 94.38 197 LEU A O 1
ATOM 1564 N N . HIS A 1 198 ? 15.670 -6.313 -24.225 1.00 95.31 198 HIS A N 1
ATOM 1565 C CA . HIS A 1 198 ? 15.467 -7.520 -25.031 1.00 95.31 198 HIS A CA 1
ATOM 1566 C C . HIS A 1 198 ? 16.528 -8.585 -24.758 1.00 95.31 198 HIS A C 1
ATOM 1568 O O . HIS A 1 198 ? 16.202 -9.770 -24.768 1.00 95.31 198 HIS A O 1
ATOM 1574 N N . GLN A 1 199 ? 17.782 -8.190 -24.522 1.00 94.50 199 GLN A N 1
ATOM 1575 C CA . GLN A 1 199 ? 18.825 -9.132 -24.130 1.00 94.50 199 GLN A CA 1
ATOM 1576 C C . GLN A 1 199 ? 18.513 -9.739 -22.758 1.00 94.50 199 GLN A C 1
ATOM 1578 O O . GLN A 1 199 ? 18.429 -10.958 -22.645 1.00 94.50 199 GLN A O 1
ATOM 1583 N N . ALA A 1 200 ? 18.207 -8.904 -21.762 1.00 93.69 200 ALA A N 1
ATOM 1584 C CA . ALA A 1 200 ? 17.794 -9.369 -20.441 1.00 93.69 200 ALA A CA 1
ATOM 1585 C C . ALA A 1 200 ? 16.563 -10.292 -20.506 1.00 93.69 200 ALA A C 1
ATOM 1587 O O . ALA A 1 200 ? 16.487 -11.258 -19.758 1.00 93.69 200 ALA A O 1
ATOM 1588 N N . GLN A 1 201 ? 15.615 -10.049 -21.418 1.00 94.00 201 GLN A N 1
ATOM 1589 C CA . GLN A 1 201 ? 14.466 -10.932 -21.622 1.00 94.00 201 GLN A CA 1
ATOM 1590 C C . GLN A 1 201 ? 14.891 -12.322 -22.110 1.00 94.00 201 GLN A C 1
ATOM 1592 O O . GLN A 1 201 ? 14.392 -13.317 -21.595 1.00 94.00 201 GLN A O 1
ATOM 1597 N N . ARG A 1 202 ? 15.799 -12.402 -23.094 1.00 93.00 202 ARG A N 1
ATOM 1598 C CA . ARG A 1 202 ? 16.302 -13.688 -23.619 1.00 93.00 202 ARG A CA 1
ATOM 1599 C C . ARG A 1 202 ? 17.055 -14.481 -22.559 1.00 93.00 202 ARG A C 1
ATOM 1601 O O . ARG A 1 202 ? 16.961 -15.703 -22.538 1.00 93.00 202 ARG A O 1
ATOM 1608 N N . ASP A 1 203 ? 17.748 -13.774 -21.677 1.00 92.56 203 ASP A N 1
ATOM 1609 C CA . ASP A 1 203 ? 18.528 -14.365 -20.593 1.00 92.56 203 ASP A CA 1
ATOM 1610 C C . ASP A 1 203 ? 17.676 -14.658 -19.344 1.00 92.56 203 ASP A C 1
ATOM 1612 O O . ASP A 1 203 ? 18.216 -15.029 -18.304 1.00 92.56 203 ASP A O 1
ATOM 1616 N N . ASN A 1 204 ? 16.346 -14.487 -19.419 1.00 89.00 204 ASN A N 1
ATOM 1617 C CA . ASN A 1 204 ? 15.416 -14.616 -18.290 1.00 89.00 204 ASN A CA 1
ATOM 1618 C C . ASN A 1 204 ? 15.760 -13.695 -17.094 1.00 89.00 204 ASN A C 1
ATOM 1620 O O . ASN A 1 204 ? 15.433 -13.980 -15.946 1.00 89.00 204 ASN A O 1
ATOM 1624 N N . GLY A 1 205 ? 16.407 -12.558 -17.353 1.00 90.88 205 GLY A N 1
ATOM 1625 C CA . GLY A 1 205 ? 16.808 -11.562 -16.355 1.00 90.88 205 GLY A CA 1
ATOM 1626 C C . GLY A 1 205 ? 15.751 -10.493 -16.050 1.00 90.88 205 GLY A C 1
ATOM 1627 O O . GLY A 1 205 ? 15.885 -9.755 -15.073 1.00 90.88 205 GLY A O 1
ATOM 1628 N N . LEU A 1 206 ? 14.680 -10.390 -16.848 1.00 92.94 206 LEU A N 1
ATOM 1629 C CA . LEU A 1 206 ? 13.585 -9.449 -16.583 1.00 92.94 206 LEU A CA 1
ATOM 1630 C C . LEU A 1 206 ? 12.649 -9.984 -15.493 1.00 92.94 206 LEU A C 1
ATOM 1632 O O . LEU A 1 206 ? 11.644 -10.638 -15.768 1.00 92.94 206 LEU A O 1
ATOM 1636 N N . VAL A 1 207 ? 12.989 -9.669 -14.244 1.00 92.50 207 VAL A N 1
ATOM 1637 C CA . VAL A 1 207 ? 12.230 -10.054 -13.049 1.00 92.50 207 VAL A CA 1
ATOM 1638 C C . VAL A 1 207 ? 11.931 -8.817 -12.212 1.00 92.50 207 VAL A C 1
ATOM 1640 O O . VAL A 1 207 ? 12.833 -8.042 -11.887 1.00 92.50 207 VAL A O 1
ATOM 1643 N N . VAL A 1 208 ? 10.673 -8.638 -11.814 1.00 90.88 208 VAL A N 1
ATOM 1644 C CA . VAL A 1 208 ? 10.268 -7.589 -10.868 1.00 90.88 208 VAL A CA 1
ATOM 1645 C C . VAL A 1 208 ? 10.502 -8.075 -9.435 1.00 90.88 208 VAL A C 1
ATOM 1647 O O . VAL A 1 208 ? 10.252 -9.234 -9.109 1.00 90.88 208 VAL A O 1
ATOM 1650 N N . ALA A 1 209 ? 11.009 -7.203 -8.564 1.00 88.75 209 ALA A N 1
ATOM 1651 C CA . ALA A 1 209 ? 11.195 -7.516 -7.150 1.00 88.75 209 ALA A CA 1
ATOM 1652 C C . ALA A 1 209 ? 9.862 -7.858 -6.457 1.00 88.75 209 ALA A C 1
ATOM 1654 O O . ALA A 1 209 ? 8.789 -7.444 -6.901 1.00 88.75 209 ALA A O 1
ATOM 1655 N N . ALA A 1 210 ? 9.936 -8.570 -5.326 1.00 86.62 210 ALA A N 1
ATOM 1656 C CA . ALA A 1 210 ? 8.762 -8.890 -4.521 1.00 86.62 210 ALA A CA 1
ATOM 1657 C C . ALA A 1 210 ? 7.952 -7.619 -4.202 1.00 86.62 210 ALA A C 1
ATOM 1659 O O . ALA A 1 210 ? 8.479 -6.585 -3.761 1.00 86.62 210 ALA A O 1
ATOM 1660 N N . HIS A 1 211 ? 6.657 -7.691 -4.494 1.00 88.88 211 HIS A N 1
ATOM 1661 C CA . HIS A 1 211 ? 5.758 -6.550 -4.441 1.00 88.88 211 HIS A CA 1
ATOM 1662 C C . HIS A 1 211 ? 4.311 -7.019 -4.246 1.00 88.88 211 HIS A C 1
ATOM 1664 O O . HIS A 1 211 ? 3.884 -7.873 -5.020 1.00 88.88 211 HIS A O 1
ATOM 1670 N N . PRO A 1 212 ? 3.543 -6.455 -3.299 1.00 87.88 212 PRO A N 1
ATOM 1671 C CA . PRO A 1 212 ? 2.188 -6.905 -2.947 1.00 87.88 212 PRO A CA 1
ATOM 1672 C C . PRO A 1 212 ? 1.177 -6.885 -4.100 1.00 87.88 212 PRO A C 1
ATOM 1674 O O . PRO A 1 212 ? 0.311 -7.747 -4.174 1.00 87.88 212 PRO A O 1
ATOM 1677 N N . ALA A 1 213 ? 1.284 -5.927 -5.026 1.00 86.12 213 ALA A N 1
ATOM 1678 C CA . ALA A 1 213 ? 0.390 -5.864 -6.190 1.00 86.12 213 ALA A CA 1
ATOM 1679 C C . ALA A 1 213 ? 0.657 -6.969 -7.237 1.00 86.12 213 ALA A C 1
ATOM 1681 O O . ALA A 1 213 ? -0.154 -7.182 -8.131 1.00 86.12 213 ALA A O 1
ATOM 1682 N N . ILE A 1 214 ? 1.796 -7.661 -7.133 1.00 84.38 214 ILE A N 1
ATOM 1683 C CA . ILE A 1 214 ? 2.214 -8.729 -8.053 1.00 84.38 214 ILE A CA 1
ATOM 1684 C C . ILE A 1 214 ? 2.215 -10.087 -7.335 1.00 84.38 214 ILE A C 1
ATOM 1686 O O . ILE A 1 214 ? 1.820 -11.102 -7.906 1.00 84.38 214 ILE A O 1
ATOM 1690 N N . HIS A 1 215 ? 2.667 -10.096 -6.081 1.00 82.06 215 HIS A N 1
ATOM 1691 C CA . HIS A 1 215 ? 2.925 -11.262 -5.248 1.00 82.06 215 HIS A CA 1
ATOM 1692 C C . HIS A 1 215 ? 2.025 -11.213 -4.010 1.00 82.06 215 HIS A C 1
ATOM 1694 O O . HIS A 1 215 ? 1.974 -10.200 -3.319 1.00 82.06 215 HIS A O 1
ATOM 1700 N N . GLY A 1 216 ? 1.347 -12.317 -3.690 1.00 70.06 216 GLY A N 1
ATOM 1701 C CA . GLY A 1 216 ? 0.351 -12.352 -2.611 1.00 70.06 216 GLY A CA 1
ATOM 1702 C C . GLY A 1 216 ? 0.903 -12.434 -1.182 1.00 70.06 216 GLY A C 1
ATOM 1703 O O . GLY A 1 216 ? 0.120 -12.409 -0.238 1.00 70.06 216 GLY A O 1
ATOM 1704 N N . PHE A 1 217 ? 2.217 -12.569 -0.993 1.00 69.56 217 PHE A N 1
ATOM 1705 C CA . PHE A 1 217 ? 2.831 -12.726 0.327 1.00 69.56 217 PHE A CA 1
ATOM 1706 C C . PHE A 1 217 ? 4.228 -12.090 0.375 1.00 69.56 217 PHE A C 1
ATOM 1708 O O . PHE A 1 217 ? 4.937 -12.127 -0.636 1.00 69.56 217 PHE A O 1
ATOM 1715 N N . PRO A 1 218 ? 4.641 -11.519 1.527 1.00 70.06 218 PRO A N 1
ATOM 1716 C CA . PRO A 1 218 ? 6.026 -11.111 1.731 1.00 70.06 218 PRO A CA 1
ATOM 1717 C C . PRO A 1 218 ? 6.919 -12.352 1.737 1.00 70.06 218 PRO A C 1
ATOM 1719 O O . PRO A 1 218 ? 6.524 -13.405 2.237 1.00 70.06 218 PRO A O 1
ATOM 1722 N N . TRP A 1 219 ? 8.137 -12.242 1.216 1.00 66.69 219 TRP A N 1
ATOM 1723 C CA . TRP A 1 219 ? 9.106 -13.344 1.247 1.00 66.69 219 TRP A CA 1
ATOM 1724 C C . TRP A 1 219 ? 9.927 -13.330 2.549 1.00 66.69 219 TRP A C 1
ATOM 1726 O O . TRP A 1 219 ? 10.882 -14.088 2.707 1.00 66.69 219 TRP A O 1
ATOM 1736 N N . VAL A 1 220 ? 9.517 -12.486 3.502 1.00 62.16 220 VAL A N 1
ATOM 1737 C CA . VAL A 1 220 ? 10.066 -12.348 4.852 1.00 62.16 220 VAL A CA 1
ATOM 1738 C C . VAL A 1 220 ? 9.054 -12.887 5.860 1.00 62.16 220 VAL A C 1
ATOM 1740 O O . VAL A 1 220 ? 7.893 -12.476 5.867 1.00 62.16 220 VAL A O 1
ATOM 1743 N N . VAL A 1 221 ? 9.512 -13.782 6.734 1.00 52.97 221 VAL A N 1
ATOM 1744 C CA . VAL A 1 221 ? 8.755 -14.293 7.886 1.00 52.97 221 VAL A CA 1
ATOM 1745 C C . VAL A 1 221 ? 9.230 -13.543 9.145 1.00 52.97 221 VAL A C 1
ATOM 1747 O O . VAL A 1 221 ? 10.430 -13.276 9.233 1.00 52.97 221 VAL A O 1
ATOM 1750 N N . PRO A 1 222 ? 8.334 -13.145 10.072 1.00 52.72 222 PRO A N 1
ATOM 1751 C CA . PRO A 1 222 ? 8.717 -12.553 11.360 1.00 52.72 222 PRO A CA 1
ATOM 1752 C C . PRO A 1 222 ? 9.583 -13.458 12.239 1.00 52.72 222 PRO A C 1
ATOM 1754 O O . PRO A 1 222 ? 9.408 -14.695 12.169 1.00 52.72 222 PRO A O 1
#

Sequence (222 aa):
MPLFIAQTLGWRDGDRLAISLNAPLPPPPCPFPAETRRFWPTFQWADNSWIRDGTGNKLTQRKYDRIRSCVLADLEIERTGPGVYSFRVPLAPGAPAHHSDRKLMRWALAIVFGSPTLRIAEKCEVQSAVTLRQQPELRVPYSWFVMDAGTVHGVSTLSTGLTQGTIVLHRQPDGFHWTIAETSVTYSDGWSDIKVLHQAQRDNGLVVAAHPAIHGFPWVVP

Organism: NCBI:txid2874970

pLDDT: mean 88.66, std 9.19, range [50.78, 97.5]

Secondary structure (DSSP, 8-state):
-HHHHHTEEEEEETTEEEEEESSPPPPPSSPPPHHHHHHGGGSBSSS-TT-B-TTSPBP-TTTTTTBPP-BGGGGT-EE-SSSEEEEE-PBPTT-SSPPPHHHHHHHHHHHHHHSPPPPTT-B-----EE-BSS----SS--EEEEEETTEEEEEEE-TTS-EEEEEEEEE-TTSSBEEEEEEEE-SHHHHHHHHHHHHHHHTT--BBPP-TTT-SS-S---

Foldseek 3Di:
DVVQLVQWDWDDDDQKIKIFTPAADDADPDADDPLCQLCQQQDKLAPDQLQAFPVSHRHHCVVQVQFATGGNQQQFWAAQDRGMIMTGGHTHPPRPDGDPSSVVNRSVVSDCNSHHDADNGGTSHNFQWWDQPQDFPQPFDWTWGHPALFKIKTFGADPVRHTQWIWIWGADPVLFAIDTDDIDHDDDSSVVRVVRVVVCNVVSRGGIPDGVRHDVDRPD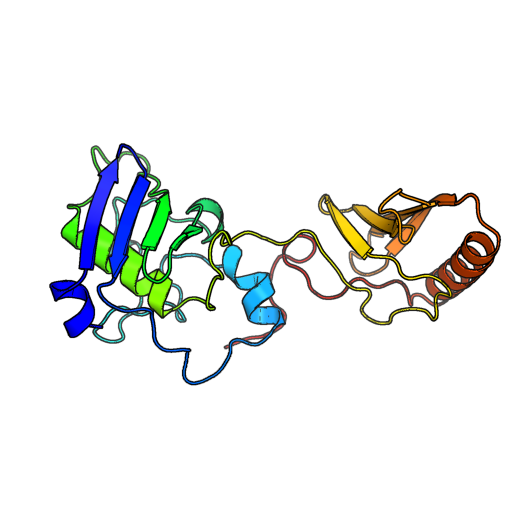DD

Radius of gyration: 21.32 Å; chains: 1; bounding box: 48×38×58 Å